Protein AF-0000000087188481 (afdb_homodimer)

Structure (mmCIF, N/CA/C/O backbone):
data_AF-0000000087188481-model_v1
#
loop_
_entity.id
_entity.type
_entity.pdbx_description
1 polymer 'Uncharacterized protein'
#
loop_
_atom_site.group_PDB
_atom_site.id
_atom_site.type_symbol
_atom_site.label_atom_id
_atom_site.label_alt_id
_atom_site.label_comp_id
_atom_site.label_asym_id
_atom_site.label_entity_id
_atom_site.label_seq_id
_atom_site.pdbx_PDB_ins_code
_atom_site.Cartn_x
_atom_site.Cartn_y
_atom_site.Cartn_z
_atom_site.occupancy
_atom_site.B_iso_or_equiv
_atom_site.auth_seq_id
_atom_site.auth_comp_id
_atom_site.auth_asym_id
_atom_site.auth_atom_id
_atom_site.pdbx_PDB_model_num
ATOM 1 N N . MET A 1 1 ? -15.18 6.27 20.812 1 25.41 1 MET A N 1
ATOM 2 C CA . MET A 1 1 ? -15.234 5.945 19.391 1 25.41 1 MET A CA 1
ATOM 3 C C . MET A 1 1 ? -14.344 6.887 18.594 1 25.41 1 MET A C 1
ATOM 5 O O . MET A 1 1 ? -14.617 8.086 18.516 1 25.41 1 MET A O 1
ATOM 9 N N . GLU A 1 2 ? -12.992 6.867 18.75 1 30.86 2 GLU A N 1
ATOM 10 C CA . GLU A 1 2 ? -12.039 7.812 18.188 1 30.86 2 GLU A CA 1
ATOM 11 C C . GLU A 1 2 ? -12.336 8.086 16.703 1 30.86 2 GLU A C 1
ATOM 13 O O . GLU A 1 2 ? -12.711 7.172 15.969 1 30.86 2 GLU A O 1
ATOM 18 N N . ASP A 1 3 ? -12.875 9.242 16.438 1 32.56 3 ASP A N 1
ATOM 19 C CA . ASP A 1 3 ? -13.438 9.789 15.211 1 32.56 3 ASP A CA 1
ATOM 20 C C . ASP A 1 3 ? -12.484 9.586 14.031 1 32.56 3 ASP A C 1
ATOM 22 O O . ASP A 1 3 ? -11.484 10.305 13.906 1 32.56 3 ASP A O 1
ATOM 26 N N . ARG A 1 4 ? -12.133 8.352 13.703 1 41.56 4 ARG A N 1
ATOM 27 C CA . ARG A 1 4 ? -11.398 7.953 12.508 1 41.56 4 ARG A CA 1
ATOM 28 C C . ARG A 1 4 ? -12.031 8.539 11.25 1 41.56 4 ARG A C 1
ATOM 30 O O . ARG A 1 4 ? -12.859 7.895 10.602 1 41.56 4 ARG A O 1
ATOM 37 N N . GLN A 1 5 ? -12.18 9.883 11.266 1 41.38 5 GLN A N 1
ATOM 38 C CA . GLN A 1 5 ? -12.859 10.445 10.109 1 41.38 5 GLN A CA 1
ATOM 39 C C . GLN A 1 5 ? -12.031 10.266 8.844 1 41.38 5 GLN A C 1
ATOM 41 O O . GLN A 1 5 ? -10.875 10.688 8.781 1 41.38 5 GLN A O 1
ATOM 46 N N . PRO A 1 6 ? -12.43 9.453 7.941 1 44.69 6 PRO A N 1
ATOM 47 C CA . PRO A 1 6 ? -11.711 9.219 6.688 1 44.69 6 PRO A CA 1
ATOM 48 C C . PRO A 1 6 ? -11.547 10.484 5.852 1 44.69 6 PRO A C 1
ATOM 50 O O . PRO A 1 6 ? -12.336 11.422 5.984 1 44.69 6 PRO A O 1
ATOM 53 N N . VAL A 1 7 ? -10.422 10.922 5.406 1 48.16 7 VAL A N 1
ATOM 54 C CA . VAL A 1 7 ? -10.242 11.953 4.387 1 48.16 7 VAL A CA 1
ATOM 55 C C . VAL A 1 7 ? -10.883 11.5 3.078 1 48.16 7 VAL A C 1
ATOM 57 O O . VAL A 1 7 ? -10.82 10.32 2.719 1 48.16 7 VAL A O 1
ATOM 60 N N . THR A 1 8 ? -11.852 12.164 2.564 1 53.34 8 THR A N 1
ATOM 61 C CA . THR A 1 8 ? -12.703 11.93 1.401 1 53.34 8 THR A CA 1
ATOM 62 C C . THR A 1 8 ? -11.867 11.914 0.12 1 53.34 8 THR A C 1
ATOM 64 O O . THR A 1 8 ? -11.227 12.914 -0.217 1 53.34 8 THR A O 1
ATOM 67 N N . GLY A 1 9 ? -11.117 10.945 -0.185 1 63.09 9 GLY A N 1
ATOM 68 C CA . GLY A 1 9 ? -10.57 10.539 -1.469 1 63.09 9 GLY A CA 1
ATOM 69 C C . GLY A 1 9 ? -10.906 9.102 -1.83 1 63.09 9 GLY A C 1
ATOM 70 O O . GLY A 1 9 ? -11.703 8.453 -1.151 1 63.09 9 GLY A O 1
ATOM 71 N N . PRO A 1 10 ? -10.531 8.82 -3.035 1 77.44 10 PRO A N 1
ATOM 72 C CA . PRO A 1 10 ? -10.859 7.449 -3.451 1 77.44 10 PRO A CA 1
ATOM 73 C C . PRO A 1 10 ? -10.391 6.402 -2.445 1 77.44 10 PRO A C 1
ATOM 75 O O . PRO A 1 10 ? -10.844 5.258 -2.482 1 77.44 10 PRO A O 1
ATOM 78 N N . PHE A 1 11 ? -9.461 6.91 -1.543 1 88.81 11 PHE A N 1
ATOM 79 C CA . PHE A 1 11 ? -8.969 5.992 -0.523 1 88.81 11 PHE A CA 1
ATOM 80 C C . PHE A 1 11 ? -9.156 6.578 0.871 1 88.81 11 PHE A C 1
ATOM 82 O O . PHE A 1 11 ? -8.898 7.762 1.091 1 88.81 11 PHE A O 1
ATOM 89 N N . ARG A 1 12 ? -9.523 5.742 1.688 1 86.62 12 ARG A N 1
ATOM 90 C CA . ARG A 1 12 ? -9.609 6.152 3.086 1 86.62 12 ARG A CA 1
ATOM 91 C C . ARG A 1 12 ? -8.234 6.145 3.74 1 86.62 12 ARG A C 1
ATOM 93 O O . ARG A 1 12 ? -7.461 5.199 3.566 1 86.62 12 ARG A O 1
ATOM 100 N N . ILE A 1 13 ? -7.93 7.312 4.422 1 88.06 13 ILE A N 1
ATOM 101 C CA . ILE A 1 13 ? -6.703 7.441 5.199 1 88.06 13 ILE A CA 1
ATOM 102 C C . ILE A 1 13 ? -7.043 7.723 6.66 1 88.06 13 ILE A C 1
ATOM 104 O O . ILE A 1 13 ? -7.883 8.578 6.953 1 88.06 13 ILE A O 1
ATOM 108 N N . TYR A 1 14 ? -6.457 6.945 7.543 1 85.06 14 TYR A N 1
ATOM 109 C CA . TYR A 1 14 ? -6.625 7.211 8.969 1 85.06 14 TYR A CA 1
ATOM 110 C C . TYR A 1 14 ? -5.293 7.57 9.617 1 85.06 14 TYR A C 1
ATOM 112 O O . TYR A 1 14 ? -4.25 7.035 9.234 1 85.06 14 TYR A O 1
ATOM 120 N N . VAL A 1 15 ? -5.395 8.477 10.492 1 86.25 15 VAL A N 1
ATOM 121 C CA . VAL A 1 15 ? -4.211 8.852 11.258 1 86.25 15 VAL A CA 1
ATOM 122 C C . VAL A 1 15 ? -4.48 8.664 12.75 1 86.25 15 VAL A C 1
ATOM 124 O O . VAL A 1 15 ? -5.484 9.148 13.273 1 86.25 15 VAL A O 1
ATOM 127 N N . GLN A 1 16 ? -3.674 7.898 13.391 1 85.19 16 GLN A N 1
ATOM 128 C CA . GLN A 1 16 ? -3.822 7.688 14.828 1 85.19 16 GLN A CA 1
ATOM 129 C C . GLN A 1 16 ? -2.512 7.949 15.562 1 85.19 16 GLN A C 1
ATOM 131 O O . GLN A 1 16 ? -1.431 7.785 14.992 1 85.19 16 GLN A O 1
ATOM 136 N N . PRO A 1 17 ? -2.652 8.352 16.906 1 83.69 17 PRO A N 1
ATOM 137 C CA . PRO A 1 17 ? -1.436 8.547 17.703 1 83.69 17 PRO A CA 1
ATOM 138 C C . PRO A 1 17 ? -0.727 7.234 18.031 1 83.69 17 PRO A C 1
ATOM 140 O O . PRO A 1 17 ? -1.376 6.191 18.156 1 83.69 17 PRO A O 1
ATOM 143 N N . SER A 1 18 ? 0.565 7.387 18.078 1 84.5 18 SER A N 1
ATOM 144 C CA . SER A 1 18 ? 1.43 6.297 18.516 1 84.5 18 SER A CA 1
ATOM 145 C C . SER A 1 18 ? 2.537 6.812 19.438 1 84.5 18 SER A C 1
ATOM 147 O O . SER A 1 18 ? 2.807 8.016 19.484 1 84.5 18 SER A O 1
ATOM 149 N N . PRO A 1 19 ? 3.113 6.016 20.344 1 79.56 19 PRO A N 1
ATOM 150 C CA . PRO A 1 19 ? 4.133 6.465 21.297 1 79.56 19 PRO A CA 1
ATOM 151 C C . PRO A 1 19 ? 5.25 7.266 20.625 1 79.56 19 PRO A C 1
ATOM 153 O O . PRO A 1 19 ? 5.746 8.234 21.203 1 79.56 19 PRO A O 1
ATOM 156 N N . GLY A 1 20 ? 5.555 7.02 19.375 1 78.19 20 GLY A N 1
ATOM 157 C CA . GLY A 1 20 ? 6.668 7.688 18.719 1 78.19 20 GLY A CA 1
ATOM 158 C C . GLY A 1 20 ? 6.223 8.711 17.688 1 78.19 20 GLY A C 1
ATOM 159 O O . GLY A 1 20 ? 7.059 9.328 17.016 1 78.19 20 GLY A O 1
ATOM 160 N N . GLY A 1 21 ? 4.875 8.938 17.688 1 86.62 21 GLY A N 1
ATOM 161 C CA . GLY A 1 21 ? 4.348 9.859 16.688 1 86.62 21 GLY A CA 1
ATOM 162 C C . GLY A 1 21 ? 2.936 9.516 16.266 1 86.62 21 GLY A C 1
ATOM 163 O O . GLY A 1 21 ? 2 9.586 17.062 1 86.62 21 GLY A O 1
ATOM 164 N N . VAL A 1 22 ? 2.934 9.242 15.016 1 87.38 22 VAL A N 1
ATOM 165 C CA . VAL A 1 22 ? 1.615 8.875 14.508 1 87.38 22 VAL A CA 1
ATOM 166 C C . VAL A 1 22 ? 1.735 7.668 13.586 1 87.38 22 VAL A C 1
ATOM 168 O O . VAL A 1 22 ? 2.84 7.285 13.195 1 87.38 22 VAL A O 1
ATOM 171 N N . GLU A 1 23 ? 0.639 7.035 13.367 1 89.69 23 GLU A N 1
ATOM 172 C CA . GLU A 1 23 ? 0.469 5.996 12.352 1 89.69 23 GLU A CA 1
ATOM 173 C C . GLU A 1 23 ? -0.515 6.43 11.273 1 89.69 23 GLU A C 1
ATOM 175 O O . GLU A 1 23 ? -1.637 6.84 11.578 1 89.69 23 GLU A O 1
ATOM 180 N N . ILE A 1 24 ? 0.001 6.48 10.039 1 90.88 24 ILE A N 1
ATOM 181 C CA . ILE A 1 24 ? -0.869 6.727 8.898 1 90.88 24 ILE A CA 1
ATOM 182 C C . ILE A 1 24 ? -1.337 5.398 8.305 1 90.88 24 ILE A C 1
ATOM 184 O O . ILE A 1 24 ? -0.529 4.621 7.789 1 90.88 24 ILE A O 1
ATOM 188 N N . ASP A 1 25 ? -2.639 5.16 8.398 1 91.62 25 ASP A N 1
ATOM 189 C CA . ASP A 1 25 ? -3.252 3.926 7.914 1 91.62 25 ASP A CA 1
ATOM 190 C C . ASP A 1 25 ? -3.734 4.074 6.473 1 91.62 25 ASP A C 1
ATOM 192 O O . ASP A 1 25 ? -4.695 4.801 6.207 1 91.62 25 ASP A O 1
ATOM 196 N N . VAL A 1 26 ? -2.99 3.383 5.555 1 94.81 26 VAL A N 1
ATOM 197 C CA . VAL A 1 26 ? -3.371 3.402 4.148 1 94.81 26 VAL A CA 1
ATOM 198 C C . VAL A 1 26 ? -3.832 2.012 3.717 1 94.81 26 VAL A C 1
ATOM 200 O O . VAL A 1 26 ? -3.623 1.607 2.57 1 94.81 26 VAL A O 1
ATOM 203 N N . SER A 1 27 ? -4.375 1.257 4.629 1 95.56 27 SER A N 1
ATOM 204 C CA . SER A 1 27 ? -4.816 -0.112 4.383 1 95.56 27 SER A CA 1
ATOM 205 C C . SER A 1 27 ? -5.836 -0.169 3.25 1 95.56 27 SER A C 1
ATOM 207 O O . SER A 1 27 ? -5.883 -1.145 2.496 1 95.56 27 SER A O 1
ATOM 209 N N . HIS A 1 28 ? -6.613 0.867 3.117 1 95.44 28 HIS A N 1
ATOM 210 C CA . HIS A 1 28 ? -7.613 0.849 2.055 1 95.44 28 HIS A CA 1
ATOM 211 C C . HIS A 1 28 ? -6.957 0.806 0.681 1 95.44 28 HIS A C 1
ATOM 213 O O . HIS A 1 28 ? -7.371 0.036 -0.188 1 95.44 28 HIS A O 1
ATOM 219 N N . LEU A 1 29 ? -5.941 1.66 0.492 1 96 29 LEU A N 1
ATOM 220 C CA . LEU A 1 29 ? -5.195 1.604 -0.76 1 96 29 LEU A CA 1
ATOM 221 C C . LEU A 1 29 ? -4.613 0.211 -0.984 1 96 29 LEU A C 1
ATOM 223 O O . LEU A 1 29 ? -4.77 -0.365 -2.062 1 96 29 LEU A O 1
ATOM 227 N N . VAL A 1 30 ? -3.969 -0.346 -0.005 1 97.88 30 VAL A N 1
ATOM 228 C CA . VAL A 1 30 ? -3.309 -1.641 -0.134 1 97.88 30 VAL A CA 1
ATOM 229 C C . VAL A 1 30 ? -4.34 -2.717 -0.465 1 97.88 30 VAL A C 1
ATOM 231 O O . VAL A 1 30 ? -4.086 -3.59 -1.3 1 97.88 30 VAL A O 1
ATOM 234 N N . ALA A 1 31 ? -5.449 -2.629 0.165 1 97.62 31 ALA A N 1
ATOM 235 C CA . ALA A 1 31 ? -6.523 -3.58 -0.102 1 97.62 31 ALA A CA 1
ATOM 236 C C . ALA A 1 31 ? -6.965 -3.514 -1.562 1 97.62 31 ALA A C 1
ATOM 238 O O . ALA A 1 31 ? -7.133 -4.547 -2.213 1 97.62 31 ALA A O 1
ATOM 239 N N . VAL A 1 32 ? -7.121 -2.357 -2.061 1 97.06 32 VAL A N 1
ATOM 240 C CA . VAL A 1 32 ? -7.547 -2.162 -3.443 1 97.06 32 VAL A CA 1
ATOM 241 C C . VAL A 1 32 ? -6.496 -2.74 -4.391 1 97.06 32 VAL A C 1
ATOM 243 O O . VAL A 1 32 ? -6.836 -3.402 -5.375 1 97.06 32 VAL A O 1
ATOM 246 N N . LEU A 1 33 ? -5.266 -2.506 -4.07 1 98.25 33 LEU A N 1
ATOM 247 C CA . LEU A 1 33 ? -4.176 -3.02 -4.895 1 98.25 33 LEU A CA 1
ATOM 248 C C . LEU A 1 33 ? -4.145 -4.543 -4.863 1 98.25 33 LEU A C 1
ATOM 250 O O . LEU A 1 33 ? -3.902 -5.184 -5.887 1 98.25 33 LEU A O 1
ATOM 254 N N . LEU A 1 34 ? -4.387 -5.125 -3.732 1 98.75 34 LEU A N 1
ATOM 255 C CA . LEU A 1 34 ? -4.367 -6.578 -3.604 1 98.75 34 LEU A CA 1
ATOM 256 C C . LEU A 1 34 ? -5.523 -7.207 -4.375 1 98.75 34 LEU A C 1
ATOM 258 O O . LEU A 1 34 ? -5.371 -8.281 -4.965 1 98.75 34 LEU A O 1
ATOM 262 N N . VAL A 1 35 ? -6.672 -6.57 -4.359 1 98.44 35 VAL A N 1
ATOM 263 C CA . VAL A 1 35 ? -7.805 -7.055 -5.141 1 98.44 35 VAL A CA 1
ATOM 264 C C . VAL A 1 35 ? -7.461 -7.008 -6.629 1 98.44 35 VAL A C 1
ATOM 266 O O . VAL A 1 35 ? -7.742 -7.953 -7.367 1 98.44 35 VAL A O 1
ATOM 269 N N . GLN A 1 36 ? -6.828 -5.918 -7.031 1 98.75 36 GLN A N 1
ATOM 270 C CA . GLN A 1 36 ? -6.422 -5.824 -8.43 1 98.75 36 GLN A CA 1
ATOM 271 C C . GLN A 1 36 ? -5.402 -6.902 -8.789 1 98.75 36 GLN A C 1
ATOM 273 O O . GLN A 1 36 ? -5.488 -7.52 -9.852 1 98.75 36 GLN A O 1
ATOM 278 N N . LEU A 1 37 ? -4.488 -7.145 -7.922 1 98.88 37 LEU A N 1
ATOM 279 C CA . LEU A 1 37 ? -3.498 -8.195 -8.141 1 98.88 37 LEU A CA 1
ATOM 280 C C . LEU A 1 37 ? -4.172 -9.562 -8.258 1 98.88 37 LEU A C 1
ATOM 282 O O . LEU A 1 37 ? -3.797 -10.367 -9.117 1 98.88 37 LEU A O 1
ATOM 286 N N . ALA A 1 38 ? -5.113 -9.789 -7.418 1 98.88 38 ALA A N 1
ATOM 287 C CA . ALA A 1 38 ? -5.859 -11.039 -7.445 1 98.88 38 ALA A CA 1
ATOM 288 C C . ALA A 1 38 ? -6.59 -11.219 -8.773 1 98.88 38 ALA A C 1
ATOM 290 O O . ALA A 1 38 ? -6.59 -12.305 -9.352 1 98.88 38 ALA A O 1
ATOM 291 N N . ARG A 1 39 ? -7.219 -10.156 -9.258 1 98.69 39 ARG A N 1
ATOM 292 C CA . ARG A 1 39 ? -7.879 -10.188 -10.555 1 98.69 39 ARG A CA 1
ATOM 293 C C . ARG A 1 39 ? -6.891 -10.531 -11.664 1 98.69 39 ARG A C 1
ATOM 295 O O . ARG A 1 39 ? -7.168 -11.383 -12.516 1 98.69 39 ARG A O 1
ATOM 302 N N . ASP A 1 40 ? -5.773 -9.828 -11.641 1 98.75 40 ASP A N 1
ATOM 303 C CA . ASP A 1 40 ? -4.754 -10.055 -12.656 1 98.75 40 ASP A CA 1
ATOM 304 C C . ASP A 1 40 ? -4.238 -11.484 -12.617 1 98.75 40 ASP A C 1
ATOM 306 O O . ASP A 1 40 ? -3.99 -12.094 -13.656 1 98.75 40 ASP A O 1
ATOM 310 N N . PHE A 1 41 ? -4.02 -12.016 -11.422 1 98.81 41 PHE A N 1
ATOM 311 C CA . PHE A 1 41 ? -3.545 -13.383 -11.25 1 98.81 41 PHE A CA 1
ATOM 312 C C . PHE A 1 41 ? -4.562 -14.375 -11.789 1 98.81 41 PHE A C 1
ATOM 314 O O . PHE A 1 41 ? -4.195 -15.359 -12.438 1 98.81 41 PHE A O 1
ATOM 321 N N . GLU A 1 42 ? -5.781 -14.133 -11.445 1 98.56 42 GLU A N 1
ATOM 322 C CA . GLU A 1 42 ? -6.82 -15.008 -11.977 1 98.56 42 GLU A CA 1
ATOM 323 C C . GLU A 1 42 ? -6.816 -15.008 -13.508 1 98.56 42 GLU A C 1
ATOM 325 O O . GLU A 1 42 ? -6.957 -16.062 -14.133 1 98.56 42 GLU A O 1
ATOM 330 N N . ASP A 1 43 ? -6.688 -13.875 -14.094 1 98.5 43 ASP A N 1
ATOM 331 C CA . ASP A 1 43 ? -6.707 -13.727 -15.547 1 98.5 43 ASP A CA 1
ATOM 332 C C . ASP A 1 43 ? -5.465 -14.352 -16.172 1 98.5 43 ASP A C 1
ATOM 334 O O . ASP A 1 43 ? -5.52 -14.836 -17.312 1 98.5 43 ASP A O 1
ATOM 338 N N . ASP A 1 44 ? -4.324 -14.234 -15.453 1 98.62 44 ASP A N 1
ATOM 339 C CA . ASP A 1 44 ? -3.049 -14.727 -15.961 1 98.62 44 ASP A CA 1
ATOM 340 C C . ASP A 1 44 ? -2.158 -15.219 -14.82 1 98.62 44 ASP A C 1
ATOM 342 O O . ASP A 1 44 ? -1.153 -14.586 -14.492 1 98.62 44 ASP A O 1
ATOM 346 N N . GLN A 1 45 ? -2.416 -16.469 -14.367 1 98.25 45 GLN A N 1
ATOM 347 C CA . GLN A 1 45 ? -1.723 -17.031 -13.219 1 98.25 45 GLN A CA 1
ATOM 348 C C . GLN A 1 45 ? -0.233 -17.203 -13.5 1 98.25 45 GLN A C 1
ATOM 350 O O . GLN A 1 45 ? 0.606 -16.875 -12.664 1 98.25 45 GLN A O 1
ATOM 355 N N . SER A 1 46 ? 0.019 -17.688 -14.727 1 98.31 46 SER A N 1
ATOM 356 C CA . SER A 1 46 ? 1.408 -17.969 -15.078 1 98.31 46 SER A CA 1
ATOM 357 C C . SER A 1 46 ? 2.221 -16.672 -15.148 1 98.31 46 SER A C 1
ATOM 359 O O . SER A 1 46 ? 3.338 -16.609 -14.633 1 98.31 46 SER A O 1
ATOM 361 N N . GLY A 1 47 ? 1.683 -15.641 -15.805 1 98.44 47 GLY A N 1
ATOM 362 C CA . GLY A 1 47 ? 2.381 -14.375 -15.961 1 98.44 47 GLY A CA 1
ATOM 363 C C . GLY A 1 47 ? 2.617 -13.656 -14.648 1 98.44 47 GLY A C 1
ATOM 364 O O . GLY A 1 47 ? 3.748 -13.281 -14.336 1 98.44 47 GLY A O 1
ATOM 365 N N . VAL A 1 48 ? 1.595 -13.539 -13.844 1 98.69 48 VAL A N 1
ATOM 366 C CA . VAL A 1 48 ? 1.71 -12.844 -12.57 1 98.69 48 VAL A CA 1
ATOM 367 C C . VAL A 1 48 ? 2.578 -13.656 -11.609 1 98.69 48 VAL A C 1
ATOM 369 O O . VAL A 1 48 ? 3.387 -13.094 -10.867 1 98.69 48 VAL A O 1
ATOM 372 N N . GLY A 1 49 ? 2.346 -14.992 -11.641 1 98.75 49 GLY A N 1
ATOM 373 C CA . GLY A 1 49 ? 3.203 -15.852 -10.844 1 98.75 49 GLY A CA 1
ATOM 374 C C . GLY A 1 49 ? 4.676 -15.703 -11.18 1 98.75 49 GLY A C 1
ATOM 375 O O . GLY A 1 49 ? 5.52 -15.641 -10.289 1 98.75 49 GLY A O 1
ATOM 376 N N . GLN A 1 50 ? 4.98 -15.641 -12.422 1 98.69 50 GLN A N 1
ATOM 377 C CA . GLN A 1 50 ? 6.363 -15.477 -12.852 1 98.69 50 GLN A CA 1
ATOM 378 C C . G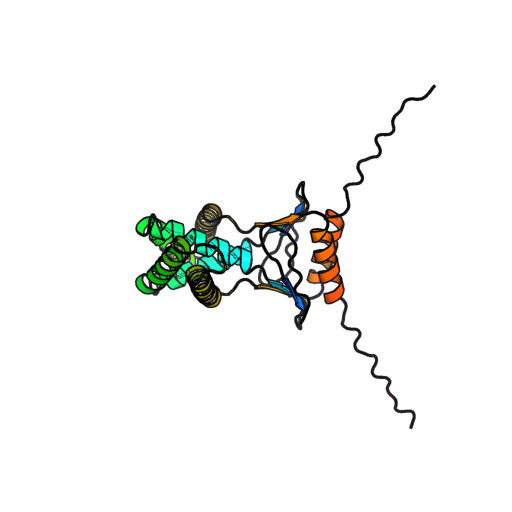LN A 1 50 ? 6.922 -14.125 -12.414 1 98.69 50 GLN A C 1
ATOM 380 O O . GLN A 1 50 ? 8.086 -14.023 -12.031 1 98.69 50 GLN A O 1
ATOM 385 N N . ASP A 1 51 ? 6.086 -13.055 -12.531 1 98.69 51 ASP A N 1
ATOM 386 C CA . ASP A 1 51 ? 6.512 -11.75 -12.047 1 98.69 51 ASP A CA 1
ATOM 387 C C . ASP A 1 51 ? 6.922 -11.805 -10.578 1 98.69 51 ASP A C 1
ATOM 389 O O . ASP A 1 51 ? 7.961 -11.266 -10.195 1 98.69 51 ASP A O 1
ATOM 393 N N . LEU A 1 52 ? 6.125 -12.523 -9.789 1 98.88 52 LEU A N 1
ATOM 394 C CA . LEU A 1 52 ? 6.41 -12.633 -8.359 1 98.88 52 LEU A CA 1
ATOM 395 C C . LEU A 1 52 ? 7.684 -13.438 -8.125 1 98.88 52 LEU A C 1
ATOM 397 O O . LEU A 1 52 ? 8.516 -13.055 -7.289 1 98.88 52 LEU A O 1
ATOM 401 N N . LEU A 1 53 ? 7.859 -14.445 -8.883 1 98.81 53 LEU A N 1
ATOM 402 C CA . LEU A 1 53 ? 9.055 -15.273 -8.734 1 98.81 53 LEU A CA 1
ATOM 403 C C . LEU A 1 53 ? 10.305 -14.5 -9.148 1 98.81 53 LEU A C 1
ATOM 405 O O . LEU A 1 53 ? 11.359 -14.648 -8.531 1 98.81 53 LEU A O 1
ATOM 409 N N . ASP A 1 54 ? 10.195 -13.695 -10.211 1 98.62 54 ASP A N 1
ATOM 410 C CA . ASP A 1 54 ? 11.312 -12.875 -10.656 1 98.62 54 ASP A CA 1
ATOM 411 C C . ASP A 1 54 ? 11.695 -11.852 -9.586 1 98.62 54 ASP A C 1
ATOM 413 O O . ASP A 1 54 ? 12.883 -11.602 -9.359 1 98.62 54 ASP A O 1
ATOM 417 N N . ILE A 1 55 ? 10.75 -11.25 -8.977 1 98.62 55 ILE A N 1
ATOM 418 C CA . ILE A 1 55 ? 11.008 -10.297 -7.898 1 98.62 55 ILE A CA 1
ATOM 419 C C . ILE A 1 55 ? 11.727 -11 -6.75 1 98.62 55 ILE A C 1
ATOM 421 O O . ILE A 1 55 ? 12.719 -10.492 -6.23 1 98.62 55 ILE A O 1
ATOM 425 N N . ALA A 1 56 ? 11.242 -12.172 -6.363 1 98.31 56 ALA A N 1
ATOM 426 C CA . ALA A 1 56 ? 11.828 -12.914 -5.254 1 98.31 56 ALA A CA 1
ATOM 427 C C . ALA A 1 56 ? 13.281 -13.289 -5.551 1 98.31 56 ALA A C 1
ATOM 429 O O . ALA A 1 56 ? 14.148 -13.172 -4.68 1 98.31 56 ALA A O 1
ATOM 430 N N . GLU A 1 57 ? 13.484 -13.703 -6.715 1 97.75 57 GLU A N 1
ATOM 431 C CA . GLU A 1 57 ? 14.836 -14.078 -7.121 1 97.75 57 GLU A CA 1
ATOM 432 C C . GLU A 1 57 ? 15.773 -12.875 -7.078 1 97.75 57 GLU A C 1
ATOM 434 O O . GLU A 1 57 ? 16.875 -12.969 -6.527 1 97.75 57 GLU A O 1
ATOM 439 N N . ALA A 1 58 ? 15.32 -11.781 -7.711 1 97.25 58 ALA A N 1
ATOM 440 C CA . ALA A 1 58 ? 16.141 -10.57 -7.691 1 97.25 58 ALA A CA 1
ATOM 441 C C . ALA A 1 58 ? 16.406 -10.109 -6.262 1 97.25 58 ALA A C 1
ATOM 443 O O . ALA A 1 58 ? 17.5 -9.641 -5.953 1 97.25 58 ALA A O 1
ATOM 444 N N . ASP A 1 59 ? 15.422 -10.242 -5.43 1 96.69 59 ASP A N 1
ATOM 445 C CA . ASP A 1 59 ? 15.555 -9.844 -4.031 1 96.69 59 ASP A CA 1
ATOM 446 C C . ASP A 1 59 ? 16.594 -10.711 -3.311 1 96.69 59 ASP A C 1
ATOM 448 O O . ASP A 1 59 ? 17.406 -10.195 -2.549 1 96.69 59 ASP A O 1
ATOM 452 N N . ARG A 1 60 ? 16.5 -11.992 -3.523 1 95.06 60 ARG A N 1
ATOM 453 C CA . ARG A 1 60 ? 17.422 -12.922 -2.891 1 95.06 60 ARG A CA 1
ATOM 454 C C . ARG A 1 60 ? 18.859 -12.617 -3.287 1 95.06 60 ARG A C 1
ATOM 456 O O . ARG A 1 60 ? 19.781 -12.82 -2.498 1 95.06 60 ARG A O 1
ATOM 463 N N . ASN A 1 61 ? 19.047 -12.086 -4.449 1 94.25 61 ASN A N 1
ATOM 464 C CA . ASN A 1 61 ? 20.375 -11.852 -4.988 1 94.25 61 ASN A CA 1
ATOM 465 C C . ASN A 1 61 ? 20.859 -10.43 -4.68 1 94.25 61 ASN A C 1
ATOM 467 O O . ASN A 1 61 ? 22.016 -10.094 -4.938 1 94.25 61 ASN A O 1
ATOM 471 N N . ALA A 1 62 ? 19.953 -9.625 -4.238 1 91.06 62 ALA A N 1
ATOM 472 C CA . ALA A 1 62 ? 20.297 -8.234 -3.979 1 91.06 62 ALA A CA 1
ATOM 473 C C . ALA A 1 62 ? 21.219 -8.109 -2.766 1 91.06 62 ALA A C 1
ATOM 475 O O . ALA A 1 62 ? 20.859 -8.547 -1.666 1 91.06 62 ALA A O 1
ATOM 476 N N . VAL A 1 63 ? 22.438 -7.809 -3.076 1 82 63 VAL A N 1
ATOM 477 C CA . VAL A 1 63 ? 23.438 -7.512 -2.049 1 82 63 VAL A CA 1
ATOM 478 C C . VAL A 1 63 ? 23.422 -6.016 -1.735 1 82 63 VAL A C 1
ATOM 480 O O . VAL A 1 63 ? 24.234 -5.258 -2.27 1 82 63 VAL A O 1
ATOM 483 N N . GLY A 1 64 ? 22.375 -5.512 -1.306 1 75.56 64 GLY A N 1
ATOM 484 C CA . GLY A 1 64 ? 22.188 -4.09 -1.06 1 75.56 64 GLY A CA 1
ATOM 485 C C . GLY A 1 64 ? 21.391 -3.389 -2.143 1 75.56 64 GLY A C 1
ATOM 486 O O . GLY A 1 64 ? 21.172 -3.953 -3.215 1 75.56 64 GLY A O 1
ATOM 487 N N . ALA A 1 65 ? 20.906 -2.23 -1.896 1 68.38 65 ALA A N 1
ATOM 488 C CA . ALA A 1 65 ? 20.031 -1.482 -2.795 1 68.38 65 ALA A CA 1
ATOM 489 C C . ALA A 1 65 ? 20.781 -1.009 -4.031 1 68.38 65 ALA A C 1
ATOM 491 O O . ALA A 1 65 ? 20.188 -0.833 -5.098 1 68.38 65 ALA A O 1
ATOM 492 N N . ASP A 1 66 ? 22.062 -1.01 -3.936 1 78.81 66 ASP A N 1
ATOM 493 C CA . ASP A 1 66 ? 22.828 -0.417 -5.023 1 78.81 66 ASP A CA 1
ATOM 494 C C . ASP A 1 66 ? 23.469 -1.496 -5.891 1 78.81 66 ASP A C 1
ATOM 496 O O . ASP A 1 66 ? 24.188 -1.188 -6.852 1 78.81 66 ASP A O 1
ATOM 500 N N . SER A 1 67 ? 23.109 -2.645 -5.672 1 86.31 67 SER A N 1
ATOM 501 C CA . SER A 1 67 ? 23.609 -3.736 -6.504 1 86.31 67 SER A CA 1
ATOM 502 C C . SER A 1 67 ? 22.766 -3.885 -7.77 1 86.31 67 SER A C 1
ATOM 504 O O . SER A 1 67 ? 21.672 -3.336 -7.859 1 86.31 67 SER A O 1
ATOM 506 N N . ALA A 1 68 ? 23.391 -4.465 -8.789 1 90 68 ALA A N 1
ATOM 507 C CA . ALA A 1 68 ? 22.656 -4.742 -10.023 1 90 68 ALA A CA 1
ATOM 508 C C . ALA A 1 68 ? 21.375 -5.496 -9.734 1 90 68 ALA A C 1
ATOM 510 O O . ALA A 1 68 ? 20.312 -5.176 -10.289 1 90 68 ALA A O 1
ATOM 511 N N . ALA A 1 69 ? 21.438 -6.484 -8.836 1 90.12 69 ALA A N 1
ATOM 512 C CA . ALA A 1 69 ? 20.266 -7.27 -8.445 1 90.12 69 ALA A CA 1
ATOM 513 C C . ALA A 1 69 ? 19.25 -6.414 -7.688 1 90.12 69 ALA A C 1
ATOM 515 O O . ALA A 1 69 ? 18.047 -6.602 -7.828 1 90.12 69 ALA A O 1
ATOM 516 N N . GLY A 1 70 ? 19.766 -5.492 -6.938 1 93.62 70 GLY A N 1
ATOM 517 C CA . GLY A 1 70 ? 18.891 -4.559 -6.25 1 93.62 70 GLY A CA 1
ATOM 518 C C . GLY A 1 70 ? 18.125 -3.656 -7.195 1 93.62 70 GLY A C 1
ATOM 519 O O . GLY A 1 70 ? 16.922 -3.436 -7.008 1 93.62 70 GLY A O 1
ATOM 520 N N . HIS A 1 71 ? 18.75 -3.225 -8.188 1 94.12 71 HIS A N 1
ATOM 521 C CA . HIS A 1 71 ? 18.109 -2.396 -9.195 1 94.12 71 HIS A CA 1
ATOM 522 C C . HIS A 1 71 ? 17.078 -3.195 -9.984 1 94.12 71 HIS A C 1
ATOM 524 O O . HIS A 1 71 ? 15.984 -2.697 -10.273 1 94.12 71 HIS A O 1
ATOM 530 N N . GLU A 1 72 ? 17.516 -4.348 -10.312 1 96.12 72 GLU A N 1
ATOM 531 C CA . GLU A 1 72 ? 16.594 -5.223 -11.031 1 96.12 72 GLU A CA 1
ATOM 532 C C . GLU A 1 72 ? 15.32 -5.469 -10.219 1 96.12 72 GLU A C 1
ATOM 534 O O . GLU A 1 72 ? 14.211 -5.363 -10.742 1 96.12 72 GLU A O 1
ATOM 539 N N . ARG A 1 73 ? 15.469 -5.762 -8.961 1 97 73 ARG A N 1
ATOM 540 C CA . ARG A 1 73 ? 14.328 -5.949 -8.07 1 97 73 ARG A CA 1
ATOM 541 C C . ARG A 1 73 ? 13.422 -4.723 -8.07 1 97 73 ARG A C 1
ATOM 543 O O . ARG A 1 73 ? 12.203 -4.84 -8.234 1 97 73 ARG A O 1
ATOM 550 N N . ASP A 1 74 ? 14.055 -3.596 -7.949 1 96.06 74 ASP A N 1
ATOM 551 C CA . ASP A 1 74 ? 13.289 -2.355 -7.859 1 96.06 74 ASP A CA 1
ATOM 552 C C . ASP A 1 74 ? 12.508 -2.098 -9.141 1 96.06 74 ASP A C 1
ATOM 554 O O . ASP A 1 74 ? 11.367 -1.626 -9.094 1 96.06 74 ASP A O 1
ATOM 558 N N . GLU A 1 75 ? 13.078 -2.451 -10.234 1 97.19 75 GLU A N 1
ATOM 559 C CA . GLU A 1 75 ? 12.406 -2.273 -11.516 1 97.19 75 GLU A CA 1
ATOM 560 C C . GLU A 1 75 ? 11.219 -3.213 -11.656 1 97.19 75 GLU A C 1
ATOM 562 O O . GLU A 1 75 ? 10.141 -2.801 -12.109 1 97.19 75 GLU A O 1
ATOM 567 N N . LEU A 1 76 ? 11.383 -4.453 -11.289 1 98.38 76 LEU A N 1
ATOM 568 C CA . LEU A 1 76 ? 10.312 -5.441 -11.344 1 98.38 76 LEU A CA 1
ATOM 569 C C . LEU A 1 76 ? 9.164 -5.055 -10.422 1 98.38 76 LEU A C 1
ATOM 571 O O . LEU A 1 76 ? 7.992 -5.156 -10.805 1 98.38 76 LEU A O 1
ATOM 575 N N . VAL A 1 77 ? 9.531 -4.613 -9.289 1 98.44 77 VAL A N 1
ATOM 576 C CA . VAL A 1 77 ? 8.539 -4.211 -8.305 1 98.44 77 VAL A CA 1
ATOM 577 C C . VAL A 1 77 ? 7.758 -3 -8.82 1 98.44 77 VAL A C 1
ATOM 579 O O . VAL A 1 77 ? 6.531 -2.951 -8.711 1 98.44 77 VAL A O 1
ATOM 582 N N . GLN A 1 78 ? 8.5 -2.068 -9.375 1 98 78 GLN A N 1
ATOM 583 C CA . GLN A 1 78 ? 7.859 -0.875 -9.914 1 98 78 GLN A CA 1
ATOM 584 C C . GLN A 1 78 ? 6.891 -1.23 -11.039 1 98 78 GLN A C 1
ATOM 586 O O . GLN A 1 78 ? 5.805 -0.657 -11.133 1 98 78 GLN A O 1
ATOM 591 N N . GLN A 1 79 ? 7.25 -2.107 -11.867 1 98.44 79 GLN A N 1
ATOM 592 C CA . GLN A 1 79 ? 6.395 -2.537 -12.969 1 98.44 79 GLN A CA 1
ATOM 593 C C . GLN A 1 79 ? 5.105 -3.166 -12.445 1 98.44 79 GLN A C 1
ATOM 595 O O . GLN A 1 79 ? 4.012 -2.783 -12.859 1 98.44 79 GLN A O 1
ATOM 600 N N . LEU A 1 80 ? 5.266 -4.086 -11.508 1 98.69 80 LEU A N 1
ATOM 601 C CA . LEU A 1 80 ? 4.09 -4.738 -10.945 1 98.69 80 LEU A CA 1
ATOM 602 C C . LEU A 1 80 ? 3.201 -3.727 -10.234 1 98.69 80 LEU A C 1
ATOM 604 O O . LEU A 1 80 ? 1.978 -3.742 -10.391 1 98.69 80 LEU A O 1
ATOM 608 N N . MET A 1 81 ? 3.807 -2.877 -9.516 1 98.56 81 MET A N 1
ATOM 609 C CA . MET A 1 81 ? 3.086 -1.847 -8.773 1 98.56 81 MET A CA 1
ATOM 610 C C . MET A 1 81 ? 2.271 -0.969 -9.719 1 98.56 81 MET A C 1
ATOM 612 O O . MET A 1 81 ? 1.107 -0.667 -9.438 1 98.56 81 MET A O 1
ATOM 616 N N . THR A 1 82 ? 2.889 -0.582 -10.805 1 97.75 82 THR A N 1
ATOM 617 C CA . THR A 1 82 ? 2.207 0.243 -11.797 1 97.75 82 THR A CA 1
ATOM 618 C C . THR A 1 82 ? 1.018 -0.502 -12.398 1 97.75 82 THR A C 1
ATOM 620 O O . THR A 1 82 ? -0.056 0.077 -12.578 1 97.75 82 THR A O 1
ATOM 623 N N . GLU A 1 83 ? 1.183 -1.711 -12.664 1 98 83 GLU A N 1
ATOM 624 C CA . GLU A 1 83 ? 0.139 -2.527 -13.273 1 98 83 GLU A CA 1
ATOM 625 C C . GLU A 1 83 ? -1.08 -2.641 -12.359 1 98 83 GLU A C 1
ATOM 627 O O . GLU A 1 83 ? -2.215 -2.701 -12.844 1 98 83 GLU A O 1
ATOM 632 N N . ILE A 1 84 ? -0.846 -2.619 -11.062 1 98.06 84 ILE A N 1
ATOM 633 C CA . ILE A 1 84 ? -1.978 -2.885 -10.18 1 98.06 84 ILE A CA 1
ATOM 634 C C . ILE A 1 84 ? -2.555 -1.565 -9.664 1 98.06 84 ILE A C 1
ATOM 636 O O . ILE A 1 84 ? -3.568 -1.555 -8.969 1 98.06 84 ILE A O 1
ATOM 640 N N . GLY A 1 85 ? -1.945 -0.45 -9.906 1 96.31 85 GLY A N 1
ATOM 641 C CA . GLY A 1 85 ? -2.635 0.788 -9.586 1 96.31 85 GLY A CA 1
ATOM 642 C C . GLY A 1 85 ? -1.741 1.809 -8.906 1 96.31 85 GLY A C 1
ATOM 643 O O . GLY A 1 85 ? -2.172 2.93 -8.625 1 96.31 85 GLY A O 1
ATOM 644 N N . GLY A 1 86 ? -0.468 1.369 -8.5 1 95.38 86 GLY A N 1
ATOM 645 C CA . GLY A 1 86 ? 0.502 2.309 -7.965 1 95.38 86 GLY A CA 1
ATOM 646 C C . GLY A 1 86 ? 0.406 2.469 -6.457 1 95.38 86 GLY A C 1
ATOM 647 O O . GLY A 1 86 ? -0.269 1.685 -5.789 1 95.38 86 GLY A O 1
ATOM 648 N N . GLY A 1 87 ? 1.141 3.455 -5.895 1 95.12 87 GLY A N 1
ATOM 649 C CA . GLY A 1 87 ? 1.211 3.684 -4.461 1 95.12 87 GLY A CA 1
ATOM 650 C C . GLY A 1 87 ? 0.959 5.129 -4.074 1 95.12 87 GLY A C 1
ATOM 651 O O . GLY A 1 87 ? 1.563 5.637 -3.127 1 95.12 87 GLY A O 1
ATOM 652 N N . VAL A 1 88 ? 0.084 5.723 -4.922 1 93.12 88 VAL A N 1
ATOM 653 C CA . VAL A 1 88 ? -0.174 7.141 -4.68 1 93.12 88 VAL A CA 1
ATOM 654 C C . VAL A 1 88 ? -1.619 7.332 -4.227 1 93.12 88 VAL A C 1
ATOM 656 O O . VAL A 1 88 ? -2.541 6.754 -4.805 1 93.12 88 VAL A O 1
ATOM 659 N N . VAL A 1 89 ? -1.804 8.125 -3.174 1 92.81 89 VAL A N 1
ATOM 660 C CA . VAL A 1 89 ? -3.119 8.43 -2.625 1 92.81 89 VAL A CA 1
ATOM 661 C C . VAL A 1 89 ? -3.443 9.906 -2.861 1 92.81 89 VAL A C 1
ATOM 663 O O . VAL A 1 89 ? -2.871 10.789 -2.213 1 92.81 89 VAL A O 1
ATOM 666 N N . PRO A 1 90 ? -4.363 10.195 -3.736 1 89.62 90 PRO A N 1
ATOM 667 C CA . PRO A 1 90 ? -4.809 11.586 -3.861 1 89.62 90 PRO A CA 1
ATOM 668 C C . PRO A 1 90 ? -5.625 12.047 -2.66 1 89.62 90 PRO A C 1
ATOM 670 O O . PRO A 1 90 ? -6.457 11.297 -2.145 1 89.62 90 PRO A O 1
ATOM 673 N N . VAL A 1 91 ? -5.309 13.172 -2.139 1 86.75 91 VAL A N 1
ATOM 674 C CA . VAL A 1 91 ? -6.082 13.852 -1.103 1 86.75 91 VAL A CA 1
ATOM 675 C C . VAL A 1 91 ? -6.562 15.203 -1.615 1 86.75 91 VAL A C 1
ATOM 677 O O . VAL A 1 91 ? -5.762 16.031 -2.062 1 86.75 91 VAL A O 1
ATOM 680 N N . TYR A 1 92 ? -7.887 15.398 -1.539 1 84.44 92 TYR A N 1
ATOM 681 C CA . TYR A 1 92 ? -8.461 16.547 -2.244 1 84.44 92 TYR A CA 1
ATOM 682 C C . TYR A 1 92 ? -8.867 17.641 -1.266 1 84.44 92 TYR A C 1
ATOM 684 O O . TYR A 1 92 ? -9.289 17.344 -0.145 1 84.44 92 TYR A O 1
ATOM 692 N N . GLY A 1 93 ? -8.688 18.969 -1.762 1 77.69 93 GLY A N 1
ATOM 693 C CA . GLY A 1 93 ? -9.297 20.172 -1.193 1 77.69 93 GLY A CA 1
ATOM 694 C C . GLY A 1 93 ? -9.109 20.266 0.308 1 77.69 93 GLY A C 1
ATOM 695 O O . GLY A 1 93 ? -7.988 20.203 0.807 1 77.69 93 GLY A O 1
ATOM 696 N N . PRO A 1 94 ? -10.32 20.406 0.947 1 76.44 94 PRO A N 1
ATOM 697 C CA . PRO A 1 94 ? -10.344 20.672 2.391 1 76.44 94 PRO A CA 1
ATOM 698 C C . PRO A 1 94 ? -9.781 19.5 3.201 1 76.44 94 PRO A C 1
ATOM 700 O O . PRO A 1 94 ? -9.328 19.688 4.332 1 76.44 94 PRO A O 1
ATOM 703 N N . GLN A 1 95 ? -9.766 18.328 2.549 1 84.38 95 GLN A N 1
ATOM 704 C CA . GLN A 1 95 ? -9.297 17.156 3.275 1 84.38 95 GLN A CA 1
ATOM 705 C C . GLN A 1 95 ? -7.793 17.234 3.535 1 84.38 95 GLN A C 1
ATOM 707 O O . GLN A 1 95 ? -7.293 16.641 4.492 1 84.38 95 GLN A O 1
ATOM 712 N N . VAL A 1 96 ? -7.145 17.984 2.701 1 84.19 96 VAL A N 1
ATOM 713 C CA . VAL A 1 96 ? -5.711 18.156 2.902 1 84.19 96 VAL A CA 1
ATOM 714 C C . VAL A 1 96 ? -5.457 18.906 4.215 1 84.19 96 VAL A C 1
ATOM 716 O O . VAL A 1 96 ? -4.617 18.484 5.016 1 84.19 96 VAL A O 1
ATOM 719 N N . LEU A 1 97 ? -6.254 19.922 4.398 1 83.69 97 LEU A N 1
ATOM 720 C CA . LEU A 1 97 ? -6.082 20.719 5.609 1 83.69 97 LEU A CA 1
ATOM 721 C C . LEU A 1 97 ? -6.488 19.922 6.848 1 83.69 97 LEU A C 1
ATOM 723 O O . LEU A 1 97 ? -5.855 20.047 7.898 1 83.69 97 LEU A O 1
ATOM 727 N N . ARG A 1 98 ? -7.523 19.156 6.727 1 84.94 98 ARG A N 1
ATOM 728 C CA . ARG A 1 98 ? -7.949 18.312 7.844 1 84.94 98 ARG A CA 1
ATOM 729 C C . ARG A 1 98 ? -6.855 17.344 8.25 1 84.94 98 ARG A C 1
ATOM 731 O O . ARG A 1 98 ? -6.605 17.141 9.438 1 84.94 98 ARG A O 1
ATOM 738 N N . LEU A 1 99 ? -6.273 16.766 7.219 1 85.88 99 LEU A N 1
ATOM 739 C CA . LEU A 1 99 ? -5.172 15.836 7.477 1 85.88 99 LEU A CA 1
ATOM 740 C C . LEU A 1 99 ? -4.004 16.562 8.141 1 85.88 99 LEU A C 1
ATOM 742 O O . LEU A 1 99 ? -3.432 16.062 9.109 1 85.88 99 LEU A O 1
ATOM 746 N N . ALA A 1 100 ? -3.695 17.688 7.66 1 86.75 100 ALA A N 1
ATOM 747 C CA . ALA A 1 100 ? -2.602 18.484 8.211 1 86.75 100 ALA A CA 1
ATOM 748 C C . ALA A 1 100 ? -2.865 18.828 9.672 1 86.75 100 ALA A C 1
ATOM 750 O O . ALA A 1 100 ? -1.98 18.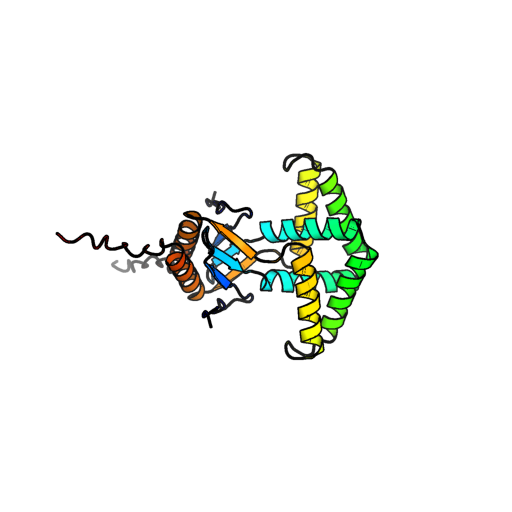688 10.523 1 86.75 100 ALA A O 1
ATOM 751 N N . GLU A 1 101 ? -4.027 19.266 9.914 1 86.25 101 GLU A N 1
ATOM 752 C CA . GLU A 1 101 ? -4.387 19.688 11.266 1 86.25 101 GLU A CA 1
ATOM 753 C C . GLU A 1 101 ? -4.395 18.5 12.234 1 86.25 101 GLU A C 1
ATOM 755 O O . GLU A 1 101 ? -3.996 18.641 13.391 1 86.25 101 GLU A O 1
ATOM 760 N N . ARG A 1 102 ? -4.855 17.406 11.773 1 83.81 102 ARG A N 1
ATOM 761 C CA . ARG A 1 102 ? -4.836 16.203 12.594 1 83.81 102 ARG A CA 1
ATOM 762 C C . ARG A 1 102 ? -3.406 15.805 12.945 1 83.81 102 ARG A C 1
ATOM 764 O O . ARG A 1 102 ? -3.113 15.469 14.094 1 83.81 102 ARG A O 1
ATOM 771 N N . LEU A 1 103 ? -2.574 15.836 11.961 1 86.25 103 LEU A N 1
ATOM 772 C CA . LEU A 1 103 ? -1.166 15.523 12.18 1 86.25 103 LEU A CA 1
ATOM 773 C C . LEU A 1 103 ? -0.546 16.484 13.188 1 86.25 103 LEU A C 1
ATOM 775 O O . LEU A 1 103 ? 0.177 16.047 14.094 1 86.25 103 LEU A O 1
ATOM 779 N N . ARG A 1 104 ? -0.849 17.703 13.07 1 84.38 104 ARG A N 1
ATOM 780 C CA . ARG A 1 104 ? -0.313 18.719 13.977 1 84.38 104 ARG A CA 1
ATOM 781 C C . ARG A 1 104 ? -0.803 18.484 15.406 1 84.38 104 ARG A C 1
ATOM 783 O O . ARG A 1 104 ? -0.027 18.594 16.359 1 84.38 104 ARG A O 1
ATOM 790 N N . SER A 1 105 ? -2.037 18.203 15.492 1 83.56 105 SER A N 1
ATOM 791 C CA . SER A 1 105 ? -2.633 18.031 16.812 1 83.56 105 SER A CA 1
ATOM 792 C C . SER A 1 105 ? -2.029 16.828 17.531 1 83.56 105 SER A C 1
ATOM 794 O O . SER A 1 105 ? -1.925 16.812 18.766 1 83.56 105 SER A O 1
ATOM 796 N N . LEU A 1 106 ? -1.662 15.906 16.781 1 80.19 106 LEU A N 1
ATOM 797 C CA . LEU A 1 106 ? -1.129 14.68 17.359 1 80.19 106 LEU A CA 1
ATOM 798 C C . LEU A 1 106 ? 0.364 14.82 17.641 1 80.19 106 LEU A C 1
ATOM 800 O O . LEU A 1 106 ? 0.921 14.062 18.453 1 80.19 106 LEU A O 1
ATOM 804 N N . ALA A 1 107 ? 1.075 15.547 16.844 1 74.62 107 ALA A N 1
ATOM 805 C CA . ALA A 1 107 ? 2.504 15.773 17.047 1 74.62 107 ALA A CA 1
ATOM 806 C C . ALA A 1 107 ? 2.756 16.562 18.328 1 74.62 107 ALA A C 1
ATOM 808 O O . ALA A 1 107 ? 3.848 16.484 18.891 1 74.62 107 ALA A O 1
ATOM 809 N N . SER A 1 108 ? 1.861 17.359 18.688 1 64.75 108 SER A N 1
ATOM 810 C CA . SER A 1 108 ? 2.045 18.234 19.844 1 64.75 108 SER A CA 1
ATOM 811 C C . SER A 1 108 ? 2.174 17.406 21.125 1 64.75 108 SER A C 1
ATOM 813 O O . SER A 1 108 ? 1.405 16.469 21.359 1 64.75 108 SER A O 1
ATOM 815 N N . PRO A 1 109 ? 3.475 17.438 21.625 1 55.22 109 PRO A N 1
ATOM 816 C CA . PRO A 1 109 ? 3.717 16.766 22.906 1 55.22 109 PRO A CA 1
ATOM 817 C C . PRO A 1 109 ? 2.521 16.859 23.844 1 55.22 109 PRO A C 1
ATOM 819 O O . PRO A 1 109 ? 1.8 17.859 23.844 1 55.22 109 PRO A O 1
ATOM 822 N N . LYS A 1 110 ? 1.789 15.68 23.906 1 53.59 110 LYS A N 1
ATOM 823 C CA . LYS A 1 110 ? 0.781 15.711 24.953 1 53.59 110 LYS A CA 1
ATOM 824 C C . LYS A 1 110 ? 1.273 16.516 26.156 1 53.59 110 LYS A C 1
ATOM 826 O O . LYS A 1 110 ? 2.42 16.359 26.578 1 53.59 110 LYS A O 1
ATOM 831 N N . SER A 1 111 ? 0.859 17.688 26.25 1 47.06 111 SER A N 1
ATOM 832 C CA . SER A 1 111 ? 1.168 18.422 27.484 1 47.06 111 SER A CA 1
ATOM 833 C C . SER A 1 111 ? 1.173 17.484 28.688 1 47.06 111 SER A C 1
ATOM 835 O O . SER A 1 111 ? 0.226 16.719 28.891 1 47.06 111 SER A O 1
ATOM 837 N N . VAL A 1 112 ? 2.328 16.844 28.875 1 46.81 112 VAL A N 1
ATOM 838 C CA . VAL A 1 112 ? 2.402 16.203 30.188 1 46.81 112 VAL A CA 1
ATOM 839 C C . VAL A 1 112 ? 1.67 17.078 31.219 1 46.81 112 VAL A C 1
ATOM 841 O O . VAL A 1 112 ? 1.963 18.266 31.359 1 46.81 112 VAL A O 1
ATOM 844 N N . PRO A 1 113 ? 0.532 16.719 31.609 1 46.5 113 PRO A N 1
ATOM 845 C CA . PRO A 1 113 ? -0.016 17.531 32.688 1 46.5 113 PRO A CA 1
ATOM 846 C C . PRO A 1 113 ? 1.026 17.875 33.75 1 46.5 113 PRO A C 1
ATOM 848 O O . PRO A 1 113 ? 1.899 17.062 34.062 1 46.5 113 PRO A O 1
ATOM 851 N N . GLN A 1 114 ? 1.504 19.078 33.75 1 42.62 114 GLN A N 1
ATOM 852 C CA . GLN A 1 114 ? 2.316 19.547 34.844 1 42.62 114 GLN A CA 1
ATOM 853 C C . GLN A 1 114 ? 1.897 18.891 36.156 1 42.62 114 GLN A C 1
ATOM 855 O O . GLN A 1 114 ? 0.733 18.969 36.562 1 42.62 114 GLN A O 1
ATOM 860 N N . GLN A 1 115 ? 2.373 17.781 36.438 1 45.81 115 GLN A N 1
ATOM 861 C CA . GLN A 1 115 ? 2.225 17.297 37.781 1 45.81 115 GLN A CA 1
ATOM 862 C C . GLN A 1 115 ? 2.404 18.438 38.812 1 45.81 115 GLN A C 1
ATOM 864 O O . GLN A 1 115 ? 3.426 19.125 38.781 1 45.81 115 GLN A O 1
ATOM 869 N N . ARG A 1 116 ? 1.353 19.156 39.094 1 43.69 116 ARG A N 1
ATOM 870 C CA . ARG A 1 116 ? 1.373 20.031 40.281 1 43.69 116 ARG A CA 1
ATOM 871 C C . ARG A 1 116 ? 2.016 19.344 41.469 1 43.69 116 ARG A C 1
ATOM 873 O O . ARG A 1 116 ? 1.562 18.281 41.875 1 43.69 116 ARG A O 1
ATOM 880 N N . ASN A 1 117 ? 3.295 19.375 41.562 1 44.72 117 ASN A N 1
ATOM 881 C CA . ASN A 1 117 ? 3.883 19.031 42.844 1 44.72 117 ASN A CA 1
ATOM 882 C C . ASN A 1 117 ? 3.062 19.594 44 1 44.72 117 ASN A C 1
ATOM 884 O O . ASN A 1 117 ? 2.973 20.812 44.188 1 44.72 117 ASN A O 1
ATOM 888 N N . GLY A 1 118 ? 1.848 19.219 44.219 1 42.41 118 GLY A N 1
ATOM 889 C CA . GLY A 1 118 ? 1.127 19.516 45.438 1 42.41 118 GLY A CA 1
ATOM 890 C C . GLY A 1 118 ? 1.938 19.25 46.688 1 42.41 118 GLY A C 1
ATOM 891 O O . GLY A 1 118 ? 1.602 18.359 47.469 1 42.41 118 GLY A O 1
ATOM 892 N N . GLU A 1 119 ? 3.268 19.266 46.625 1 40.81 119 GLU A N 1
ATOM 893 C CA . GLU A 1 119 ? 3.789 19.047 47.969 1 40.81 119 GLU A CA 1
ATOM 894 C C . GLU A 1 119 ? 3.498 20.234 48.906 1 40.81 119 GLU A C 1
ATOM 896 O O . GLU A 1 119 ? 4.387 21.031 49.188 1 40.81 119 GLU A O 1
ATOM 901 N N . ALA A 1 120 ? 2.477 21.156 48.656 1 42.38 120 ALA A N 1
ATOM 902 C CA . ALA A 1 120 ? 2.473 22.141 49.75 1 42.38 120 ALA A CA 1
ATOM 903 C C . ALA A 1 120 ? 2.084 21.5 51.062 1 42.38 120 ALA A C 1
ATOM 905 O O . ALA A 1 120 ? 2.258 22.109 52.125 1 42.38 120 ALA A O 1
ATOM 906 N N . ALA A 1 121 ? 1.732 20.141 51.25 1 35.97 121 ALA A N 1
ATOM 907 C CA . ALA A 1 121 ? 1.404 20.078 52.688 1 35.97 121 ALA A CA 1
ATOM 908 C C . ALA A 1 121 ? 2.668 20.078 53.531 1 35.97 121 ALA A C 1
ATOM 910 O O . ALA A 1 121 ? 3.713 19.578 53.094 1 35.97 121 ALA A O 1
ATOM 911 N N . MET B 1 1 ? 14.828 20.812 -8.391 1 25.95 1 MET B N 1
ATOM 912 C CA . MET B 1 1 ? 14.914 19.516 -7.719 1 25.95 1 MET B CA 1
ATOM 913 C C . MET B 1 1 ? 14 19.469 -6.496 1 25.95 1 MET B C 1
ATOM 915 O O . MET B 1 1 ? 14.219 20.203 -5.527 1 25.95 1 MET B O 1
ATOM 919 N N . GLU B 1 2 ? 12.656 19.5 -6.641 1 31.08 2 GLU B N 1
ATOM 920 C CA . GLU B 1 2 ? 11.664 19.641 -5.574 1 31.08 2 GLU B CA 1
ATOM 921 C C . GLU B 1 2 ? 11.977 18.719 -4.402 1 31.08 2 GLU B C 1
ATOM 923 O O . GLU B 1 2 ? 12.453 17.594 -4.602 1 31.08 2 GLU B O 1
ATOM 928 N N . ASP B 1 3 ? 12.414 19.281 -3.324 1 32.81 3 ASP B N 1
ATOM 929 C CA . ASP B 1 3 ? 12.93 18.734 -2.074 1 32.81 3 ASP B CA 1
ATOM 930 C C . ASP B 1 3 ? 12.008 17.641 -1.523 1 32.81 3 ASP B C 1
ATOM 932 O O . ASP B 1 3 ? 10.969 17.938 -0.933 1 32.81 3 ASP B O 1
ATOM 936 N N . ARG B 1 4 ? 11.75 16.594 -2.303 1 41.88 4 ARG B N 1
ATOM 937 C CA . ARG B 1 4 ? 11.047 15.383 -1.88 1 41.88 4 ARG B CA 1
ATOM 938 C C . ARG B 1 4 ? 11.672 14.805 -0.615 1 41.88 4 ARG B C 1
ATOM 940 O O . ARG B 1 4 ? 12.516 13.906 -0.687 1 41.88 4 ARG B O 1
ATOM 947 N N . GLN B 1 5 ? 11.781 15.664 0.402 1 41.41 5 GLN B N 1
ATOM 948 C CA . GLN B 1 5 ? 12.453 15.156 1.59 1 41.41 5 GLN B CA 1
ATOM 949 C C . GLN B 1 5 ? 11.648 14.031 2.234 1 41.41 5 GLN B C 1
ATOM 951 O O . GLN B 1 5 ? 10.477 14.211 2.564 1 41.41 5 GLN B O 1
ATOM 956 N N . PRO B 1 6 ? 12.094 12.836 2.186 1 44.62 6 PRO B N 1
ATOM 957 C CA . PRO B 1 6 ? 11.414 11.688 2.787 1 44.62 6 PRO B CA 1
ATOM 958 C C . PRO B 1 6 ? 11.195 11.852 4.289 1 44.62 6 PRO B C 1
ATOM 960 O O . PRO B 1 6 ? 11.938 12.586 4.949 1 44.62 6 PRO B O 1
ATOM 963 N N . VAL B 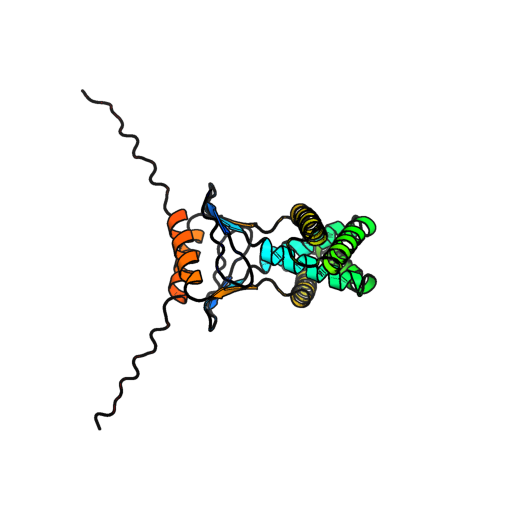1 7 ? 10.055 11.75 4.859 1 48.62 7 VAL B N 1
ATOM 964 C CA . VAL B 1 7 ? 9.82 11.648 6.293 1 48.62 7 VAL B CA 1
ATOM 965 C C . VAL B 1 7 ? 10.523 10.414 6.848 1 48.62 7 VAL B C 1
ATOM 967 O O . VAL B 1 7 ? 10.609 9.383 6.172 1 48.62 7 VAL B O 1
ATOM 970 N N . THR B 1 8 ? 11.406 10.508 7.77 1 53 8 THR B N 1
ATOM 971 C CA . THR B 1 8 ? 12.273 9.547 8.438 1 53 8 THR B CA 1
ATOM 972 C C . THR B 1 8 ? 11.445 8.484 9.156 1 53 8 THR B C 1
ATOM 974 O O . THR B 1 8 ? 10.68 8.797 10.07 1 53 8 THR B O 1
ATOM 977 N N . GLY B 1 9 ? 10.844 7.613 8.539 1 63.03 9 GLY B N 1
ATOM 978 C CA . GLY B 1 9 ? 10.328 6.332 9 1 63.03 9 GLY B CA 1
ATOM 979 C C . GLY B 1 9 ? 10.773 5.164 8.141 1 63.03 9 GLY B C 1
ATOM 980 O O . GLY B 1 9 ? 11.594 5.328 7.234 1 63.03 9 GLY B O 1
ATOM 981 N N . PRO B 1 10 ? 10.453 4.035 8.688 1 77.69 10 PRO B N 1
ATOM 982 C CA . PRO B 1 10 ? 10.883 2.865 7.914 1 77.69 10 PRO B CA 1
ATOM 983 C C . PRO B 1 10 ? 10.453 2.932 6.449 1 77.69 10 PRO B C 1
ATOM 985 O O . PRO B 1 10 ? 10.984 2.199 5.613 1 77.69 10 PRO B O 1
ATOM 988 N N . PHE B 1 11 ? 9.461 3.893 6.242 1 88.94 11 PHE B N 1
ATOM 989 C CA . PHE B 1 11 ? 8.992 4.051 4.867 1 88.94 11 PHE B CA 1
ATOM 990 C C . PHE B 1 11 ? 9.117 5.5 4.418 1 88.94 11 PHE B C 1
ATOM 992 O O . PHE B 1 11 ? 8.805 6.422 5.176 1 88.94 11 PHE B O 1
ATOM 999 N N . ARG B 1 12 ? 9.516 5.605 3.266 1 86.88 12 ARG B N 1
ATOM 1000 C CA . ARG B 1 12 ? 9.547 6.941 2.676 1 86.88 12 ARG B CA 1
ATOM 1001 C C . ARG B 1 12 ? 8.156 7.367 2.211 1 86.88 12 ARG B C 1
ATOM 1003 O O . ARG B 1 12 ? 7.438 6.582 1.589 1 86.88 12 ARG B O 1
ATOM 1010 N N . ILE B 1 13 ? 7.781 8.617 2.65 1 88.19 13 ILE B N 1
ATOM 1011 C CA . ILE B 1 13 ? 6.531 9.227 2.213 1 88.19 13 ILE B CA 1
ATOM 1012 C C . ILE B 1 13 ? 6.824 10.539 1.489 1 88.19 13 ILE B C 1
ATOM 1014 O O . ILE B 1 13 ? 7.617 11.359 1.966 1 88.19 13 ILE B O 1
ATOM 1018 N N . TYR B 1 14 ? 6.262 10.688 0.314 1 85.56 14 TYR B N 1
ATOM 1019 C CA . TYR B 1 14 ? 6.379 11.945 -0.406 1 85.56 14 TYR B CA 1
ATOM 1020 C C . TYR B 1 14 ? 5.016 12.602 -0.586 1 85.56 14 TYR B C 1
ATOM 1022 O O . TYR B 1 14 ? 4.012 11.914 -0.785 1 85.56 14 TYR B O 1
ATOM 1030 N N . VAL B 1 15 ? 5.035 13.867 -0.448 1 86.5 15 VAL B N 1
ATOM 1031 C CA . VAL B 1 15 ? 3.816 14.633 -0.682 1 86.5 15 VAL B CA 1
ATOM 1032 C C . VAL B 1 15 ? 4.059 15.664 -1.78 1 86.5 15 VAL B C 1
ATOM 1034 O O . VAL B 1 15 ? 5.02 16.438 -1.716 1 86.5 15 VAL B O 1
ATOM 1037 N N . GLN B 1 16 ? 3.287 15.633 -2.807 1 85.38 16 GLN B N 1
ATOM 1038 C CA . GLN B 1 16 ? 3.414 16.594 -3.891 1 85.38 16 GLN B CA 1
ATOM 1039 C C . GLN B 1 16 ? 2.074 17.266 -4.199 1 85.38 16 GLN B C 1
ATOM 1041 O O . GLN B 1 16 ? 1.018 16.656 -3.984 1 85.38 16 GLN B O 1
ATOM 1046 N N . PRO B 1 17 ? 2.156 18.547 -4.746 1 83.75 17 PRO B N 1
ATOM 1047 C CA . PRO B 1 17 ? 0.914 19.219 -5.141 1 83.75 17 PRO B CA 1
ATOM 1048 C C . PRO B 1 17 ? 0.267 18.578 -6.371 1 83.75 17 PRO B C 1
ATOM 1050 O O . PRO B 1 17 ? 0.966 18.047 -7.23 1 83.75 17 PRO B O 1
ATOM 1053 N N . SER B 1 18 ? -1.029 18.641 -6.312 1 84.31 18 SER B N 1
ATOM 1054 C CA . SER B 1 18 ? -1.846 18.234 -7.453 1 84.31 18 SER B CA 1
ATOM 1055 C C . SER B 1 18 ? -2.994 19.219 -7.684 1 84.31 18 SER B C 1
ATOM 1057 O O . SER B 1 18 ? -3.32 20.016 -6.809 1 84.31 18 SER B O 1
ATOM 1059 N N . PRO B 1 19 ? -3.559 19.344 -8.891 1 79.62 19 PRO B N 1
ATOM 1060 C CA . PRO B 1 19 ? -4.621 20.312 -9.188 1 79.62 19 PRO B CA 1
ATOM 1061 C C . PRO B 1 19 ? -5.762 20.266 -8.172 1 79.62 19 PRO B C 1
ATOM 1063 O O . PRO B 1 19 ? -6.324 21.297 -7.824 1 79.62 19 PRO B O 1
ATOM 1066 N N . GLY B 1 20 ? -6.016 19.125 -7.559 1 78.19 20 GLY B N 1
ATOM 1067 C CA . GLY B 1 20 ? -7.145 19 -6.652 1 78.19 20 GLY B CA 1
ATOM 1068 C C . GLY B 1 20 ? -6.734 18.906 -5.195 1 78.19 20 GLY B C 1
ATOM 1069 O O . GLY B 1 20 ? -7.582 18.75 -4.312 1 78.19 20 GLY B O 1
ATOM 1070 N N . GLY B 1 21 ? -5.398 19.125 -4.996 1 86.69 21 GLY B N 1
ATOM 1071 C CA . GLY B 1 21 ? -4.895 18.984 -3.641 1 86.69 21 GLY B CA 1
ATOM 1072 C C . GLY B 1 21 ? -3.457 18.516 -3.582 1 86.69 21 GLY B C 1
ATOM 1073 O O . GLY B 1 21 ? -2.547 19.203 -4.035 1 86.69 21 GLY B O 1
ATOM 1074 N N . VAL B 1 22 ? -3.404 17.391 -2.984 1 87.44 22 VAL B N 1
ATOM 1075 C CA . VAL B 1 22 ? -2.059 16.828 -2.908 1 87.44 22 VAL B CA 1
ATOM 1076 C C . VAL B 1 22 ? -2.094 15.336 -3.242 1 87.44 22 VAL B C 1
ATOM 1078 O O . VAL B 1 22 ? -3.168 14.734 -3.305 1 87.44 22 VAL B O 1
ATOM 1081 N N . GLU B 1 23 ? -0.962 14.82 -3.553 1 89.75 23 GLU B N 1
ATOM 1082 C CA . GLU B 1 23 ? -0.715 13.383 -3.691 1 89.75 23 GLU B CA 1
ATOM 1083 C C . GLU B 1 23 ? 0.268 12.891 -2.635 1 89.75 23 GLU B C 1
ATOM 1085 O O . GLU B 1 23 ? 1.36 13.445 -2.488 1 89.75 23 GLU B O 1
ATOM 1090 N N . ILE B 1 24 ? -0.224 11.961 -1.823 1 90.94 24 ILE B N 1
ATOM 1091 C CA . ILE B 1 24 ? 0.659 11.289 -0.873 1 90.94 24 ILE B CA 1
ATOM 1092 C C . ILE B 1 24 ? 1.209 10.008 -1.493 1 90.94 24 ILE B C 1
ATOM 1094 O O . ILE B 1 24 ? 0.455 9.07 -1.774 1 90.94 24 ILE B O 1
ATOM 1098 N N . ASP B 1 25 ? 2.51 9.992 -1.688 1 91.81 25 ASP B N 1
ATOM 1099 C CA . ASP B 1 25 ? 3.197 8.859 -2.299 1 91.81 25 ASP B CA 1
ATOM 1100 C C . ASP B 1 25 ? 3.711 7.887 -1.237 1 91.81 25 ASP B C 1
ATOM 1102 O O . ASP B 1 25 ? 4.637 8.211 -0.49 1 91.81 25 ASP B O 1
ATOM 1106 N N . VAL B 1 26 ? 3.045 6.691 -1.191 1 94.88 26 VAL B N 1
ATOM 1107 C CA . VAL B 1 26 ? 3.461 5.652 -0.255 1 94.88 26 VAL B CA 1
ATOM 1108 C C . VAL B 1 26 ? 4 4.449 -1.024 1 94.88 26 VAL B C 1
ATOM 1110 O O . VAL B 1 26 ? 3.842 3.307 -0.591 1 94.88 26 VAL B O 1
ATOM 1113 N N . SER B 1 27 ? 4.555 4.68 -2.168 1 95.62 27 SER B N 1
ATOM 1114 C CA . SER B 1 27 ? 5.066 3.629 -3.043 1 95.62 27 SER B CA 1
ATOM 1115 C C . SER B 1 27 ? 6.113 2.777 -2.33 1 95.62 27 SER B C 1
ATOM 1117 O O . SER B 1 27 ? 6.219 1.576 -2.584 1 95.62 27 SER B O 1
ATOM 1119 N N . HIS B 1 28 ? 6.836 3.395 -1.438 1 95.44 28 HIS B N 1
ATOM 1120 C CA . HIS B 1 28 ? 7.859 2.621 -0.743 1 95.44 28 HIS B CA 1
ATOM 1121 C C . HIS B 1 28 ? 7.234 1.514 0.1 1 95.44 28 HIS B C 1
ATOM 1123 O O . HIS B 1 28 ? 7.711 0.376 0.088 1 95.44 28 HIS B O 1
ATOM 1129 N N . LEU B 1 29 ? 6.184 1.865 0.839 1 96.12 29 LEU B N 1
ATOM 1130 C CA . LEU B 1 29 ? 5.473 0.836 1.589 1 96.12 29 LEU B CA 1
ATOM 1131 C C . LEU B 1 29 ? 4.965 -0.261 0.66 1 96.12 29 LEU B C 1
ATOM 1133 O O . LEU B 1 29 ? 5.172 -1.448 0.921 1 96.12 29 LEU B O 1
ATOM 1137 N N . VAL B 1 30 ? 4.332 0.097 -0.405 1 97.94 30 VAL B N 1
ATOM 1138 C CA . VAL B 1 30 ? 3.74 -0.87 -1.323 1 97.94 30 VAL B CA 1
ATOM 1139 C C . VAL B 1 30 ? 4.832 -1.766 -1.904 1 97.94 30 VAL B C 1
ATOM 1141 O O . VAL B 1 30 ? 4.645 -2.979 -2.033 1 97.94 30 VAL B O 1
ATOM 1144 N N . ALA B 1 31 ? 5.926 -1.168 -2.221 1 97.62 31 ALA B N 1
ATOM 1145 C CA . ALA B 1 31 ? 7.055 -1.931 -2.748 1 97.62 31 ALA B CA 1
ATOM 1146 C C . ALA B 1 31 ? 7.523 -2.979 -1.744 1 97.62 31 ALA B C 1
ATOM 1148 O O . ALA B 1 31 ? 7.762 -4.133 -2.107 1 97.62 31 ALA B O 1
ATOM 1149 N N . VAL B 1 32 ? 7.629 -2.604 -0.532 1 97.12 32 VAL B N 1
ATOM 1150 C CA . VAL B 1 32 ? 8.078 -3.512 0.519 1 97.12 32 VAL B CA 1
ATOM 1151 C C . VAL B 1 32 ? 7.082 -4.66 0.665 1 97.12 32 VAL B C 1
ATOM 1153 O O . VAL B 1 32 ? 7.48 -5.82 0.807 1 97.12 32 VAL B O 1
ATOM 1156 N N . LEU B 1 33 ? 5.832 -4.328 0.608 1 98.25 33 LEU B N 1
ATOM 1157 C CA . LEU B 1 33 ? 4.793 -5.344 0.725 1 98.25 33 LEU B CA 1
ATOM 1158 C C . LEU B 1 33 ? 4.836 -6.305 -0.46 1 98.25 33 LEU B C 1
ATOM 1160 O O . LEU B 1 33 ? 4.648 -7.512 -0.293 1 98.25 33 LEU B O 1
ATOM 1164 N N . LEU B 1 34 ? 5.082 -5.809 -1.631 1 98.75 34 LEU B N 1
ATOM 1165 C CA . LEU B 1 34 ? 5.137 -6.648 -2.822 1 98.75 34 LEU B CA 1
ATOM 1166 C C . LEU B 1 34 ? 6.34 -7.582 -2.775 1 98.75 34 LEU B C 1
ATOM 1168 O O . LEU B 1 34 ? 6.254 -8.734 -3.215 1 98.75 34 LEU B O 1
ATOM 1172 N N . VAL B 1 35 ? 7.449 -7.098 -2.266 1 98.44 35 VAL B N 1
ATOM 1173 C CA . VAL B 1 35 ? 8.625 -7.949 -2.1 1 98.44 35 VAL B CA 1
ATOM 1174 C C . VAL B 1 35 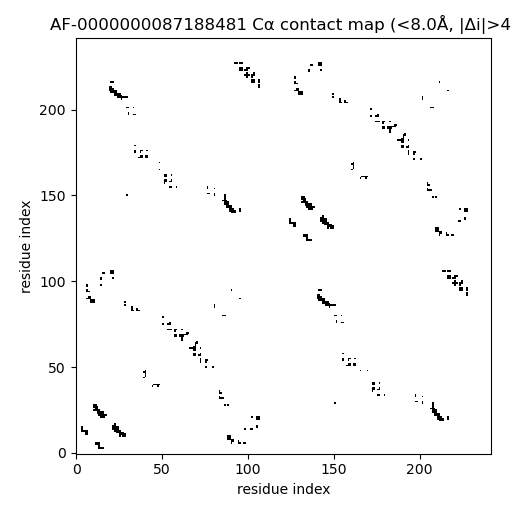? 8.312 -9.07 -1.111 1 98.44 35 VAL B C 1
ATOM 1176 O O . VAL B 1 35 ? 8.656 -10.227 -1.35 1 98.44 35 VAL B O 1
ATOM 1179 N N . GLN B 1 36 ? 7.641 -8.703 -0.043 1 98.75 36 GLN B N 1
ATOM 1180 C CA . GLN B 1 36 ? 7.266 -9.727 0.927 1 98.75 36 GLN B CA 1
ATOM 1181 C C . GLN B 1 36 ? 6.309 -10.75 0.312 1 98.75 36 GLN B C 1
ATOM 1183 O O . GLN B 1 36 ? 6.453 -11.953 0.532 1 98.75 36 GLN B O 1
ATOM 1188 N N . LEU B 1 37 ? 5.383 -10.305 -0.453 1 98.88 37 LEU B N 1
ATOM 1189 C CA . LEU B 1 37 ? 4.453 -11.195 -1.136 1 98.88 37 LEU B CA 1
ATOM 1190 C C . LEU B 1 37 ? 5.195 -12.141 -2.078 1 98.88 37 LEU B C 1
ATOM 1192 O O . LEU B 1 37 ? 4.883 -13.328 -2.146 1 98.88 37 LEU B O 1
ATOM 1196 N N . ALA B 1 38 ? 6.137 -11.586 -2.785 1 98.88 38 ALA B N 1
ATOM 1197 C CA . ALA B 1 38 ? 6.945 -12.383 -3.705 1 98.88 38 ALA B CA 1
ATOM 1198 C C . ALA B 1 38 ? 7.715 -13.469 -2.961 1 98.88 38 ALA B C 1
ATOM 1200 O O . ALA B 1 38 ? 7.781 -14.617 -3.416 1 98.88 38 ALA B O 1
ATOM 1201 N N . ARG B 1 39 ? 8.289 -13.117 -1.819 1 98.69 39 ARG B N 1
ATOM 1202 C CA . ARG B 1 39 ? 8.984 -14.094 -0.988 1 98.69 39 ARG B CA 1
ATOM 1203 C C . ARG B 1 39 ? 8.039 -15.211 -0.552 1 98.69 39 ARG B C 1
ATOM 1205 O O . ARG B 1 39 ? 8.375 -16.391 -0.646 1 98.69 39 ARG B O 1
ATOM 1212 N N . ASP B 1 40 ? 6.887 -14.797 -0.062 1 98.75 40 ASP B N 1
ATOM 1213 C CA . ASP B 1 40 ? 5.906 -15.773 0.409 1 98.75 40 ASP B CA 1
ATOM 1214 C C . ASP B 1 40 ? 5.457 -16.688 -0.724 1 98.75 40 ASP B C 1
ATOM 1216 O O . ASP B 1 40 ? 5.266 -17.891 -0.518 1 98.75 40 ASP B O 1
ATOM 1220 N N . PHE B 1 41 ? 5.234 -16.125 -1.902 1 98.81 41 PHE B N 1
ATOM 1221 C CA . PHE B 1 41 ? 4.82 -16.906 -3.062 1 98.81 41 PHE B CA 1
ATOM 1222 C C . PHE B 1 41 ? 5.902 -17.922 -3.449 1 98.81 41 PHE B C 1
ATOM 1224 O O . PHE B 1 41 ? 5.598 -19.062 -3.785 1 98.81 41 PHE B O 1
ATOM 1231 N N . GLU B 1 42 ? 7.105 -17.438 -3.459 1 98.56 42 GLU B N 1
ATOM 1232 C CA . GLU B 1 42 ? 8.195 -18.359 -3.756 1 98.56 42 GLU B CA 1
ATOM 1233 C C . GLU B 1 42 ? 8.227 -19.516 -2.768 1 98.56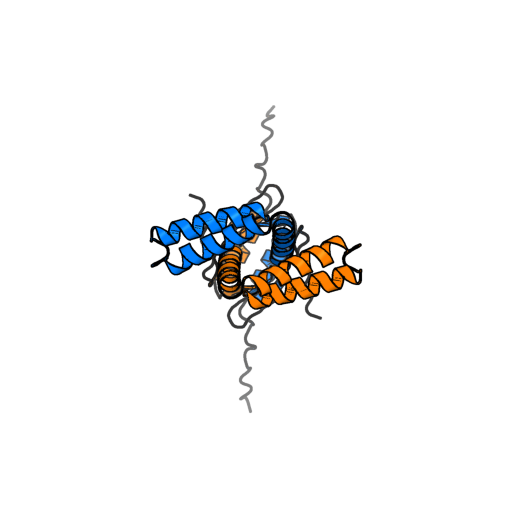 42 GLU B C 1
ATOM 1235 O O . GLU B 1 42 ? 8.438 -20.672 -3.16 1 98.56 42 GLU B O 1
ATOM 1240 N N . ASP B 1 43 ? 8.062 -19.234 -1.528 1 98.5 43 ASP B N 1
ATOM 1241 C CA . ASP B 1 43 ? 8.109 -20.25 -0.471 1 98.5 43 ASP B CA 1
ATOM 1242 C C . ASP B 1 43 ? 6.918 -21.203 -0.565 1 98.5 43 ASP B C 1
ATOM 1244 O O . ASP B 1 43 ? 7.023 -22.375 -0.204 1 98.5 43 ASP B O 1
ATOM 1248 N N . ASP B 1 44 ? 5.762 -20.625 -0.983 1 98.62 44 ASP B N 1
ATOM 1249 C CA . ASP B 1 44 ? 4.527 -21.406 -1.062 1 98.62 44 ASP B CA 1
ATOM 1250 C C . ASP B 1 44 ? 3.635 -20.891 -2.191 1 98.62 44 ASP B C 1
ATOM 1252 O O . ASP B 1 44 ? 2.588 -20.297 -1.941 1 98.62 44 ASP B O 1
ATOM 1256 N N . GLN B 1 45 ? 3.938 -21.328 -3.426 1 98.25 45 GLN B N 1
ATOM 1257 C CA . GLN B 1 45 ? 3.242 -20.859 -4.621 1 98.25 45 GLN B CA 1
ATOM 1258 C C . GLN B 1 45 ? 1.771 -21.266 -4.594 1 98.25 45 GLN B C 1
ATOM 1260 O O . GLN B 1 45 ? 0.896 -20.469 -4.918 1 98.25 45 GLN B O 1
ATOM 1265 N N . SER B 1 46 ? 1.571 -22.531 -4.176 1 98.31 46 SER B N 1
ATOM 1266 C CA . SER B 1 46 ? 0.207 -23.047 -4.18 1 98.31 46 SER B CA 1
ATOM 1267 C C . SER B 1 46 ? -0.668 -22.297 -3.172 1 98.31 46 SER B C 1
ATOM 1269 O O . SER B 1 46 ? -1.799 -21.922 -3.484 1 98.31 46 SER B O 1
ATOM 1271 N N . GLY B 1 47 ? -0.166 -22.109 -1.956 1 98.44 47 GLY B N 1
ATOM 1272 C CA . GLY B 1 47 ? -0.923 -21.438 -0.907 1 98.44 47 GLY B CA 1
ATOM 1273 C C . GLY B 1 47 ? -1.227 -19.984 -1.218 1 98.44 47 GLY B C 1
ATOM 1274 O O . GLY B 1 47 ? -2.383 -19.562 -1.159 1 98.44 47 GLY B O 1
ATOM 1275 N N . VAL B 1 48 ? -0.234 -19.25 -1.615 1 98.75 48 VAL B N 1
ATOM 1276 C CA . VAL B 1 48 ? -0.413 -17.828 -1.914 1 98.75 48 VAL B CA 1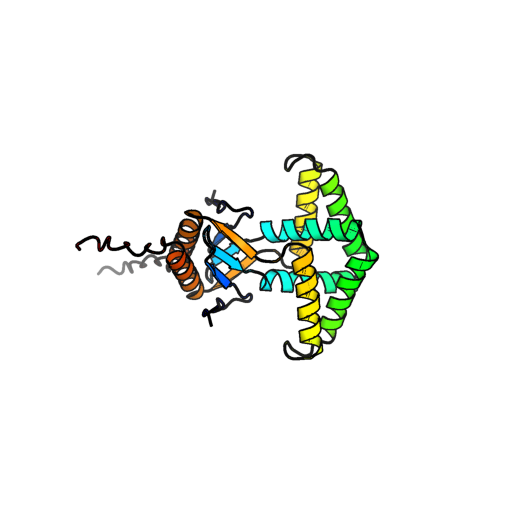
ATOM 1277 C C . VAL B 1 48 ? -1.258 -17.672 -3.176 1 98.75 48 VAL B C 1
ATOM 1279 O O . VAL B 1 48 ? -2.109 -16.781 -3.254 1 98.75 48 VAL B O 1
ATOM 1282 N N . GLY B 1 49 ? -0.959 -18.547 -4.164 1 98.75 49 GLY B N 1
ATOM 1283 C CA . GLY B 1 49 ? -1.789 -18.531 -5.355 1 98.75 49 GLY B CA 1
ATOM 1284 C C . GLY B 1 49 ? -3.258 -18.781 -5.062 1 98.75 49 GLY B C 1
ATOM 1285 O O . GLY B 1 49 ? -4.125 -18.094 -5.617 1 98.75 49 GLY B O 1
ATOM 1286 N N . GLN B 1 50 ? -3.529 -19.688 -4.23 1 98.69 50 GLN B N 1
ATOM 1287 C CA . GLN B 1 50 ? -4.91 -19.984 -3.863 1 98.69 50 GLN B CA 1
ATOM 1288 C C . GLN B 1 50 ? -5.547 -18.812 -3.127 1 98.69 50 GLN B C 1
ATOM 1290 O O . GLN B 1 50 ? -6.727 -18.516 -3.326 1 98.69 50 GLN B O 1
ATOM 1295 N N . ASP B 1 51 ? -4.773 -18.172 -2.215 1 98.69 51 ASP B N 1
ATOM 1296 C CA . ASP B 1 51 ? -5.273 -16.984 -1.536 1 98.69 51 ASP B CA 1
ATOM 1297 C C . ASP B 1 51 ? -5.715 -15.922 -2.543 1 98.69 51 ASP B C 1
ATOM 1299 O O . ASP B 1 51 ? -6.789 -15.336 -2.402 1 98.69 51 ASP B O 1
ATOM 1303 N N . LEU B 1 52 ? -4.898 -15.727 -3.584 1 98.88 52 LEU B N 1
ATOM 1304 C CA . LEU B 1 52 ? -5.203 -14.727 -4.602 1 98.88 52 LEU B CA 1
ATOM 1305 C C . LEU B 1 52 ? -6.441 -15.133 -5.398 1 98.88 52 LEU B C 1
ATOM 1307 O O . LEU B 1 52 ? -7.309 -14.297 -5.668 1 98.88 52 LEU B O 1
ATOM 1311 N N . LEU B 1 53 ? -6.547 -16.375 -5.676 1 98.81 53 LEU B N 1
ATOM 1312 C CA . LEU B 1 53 ? -7.699 -16.844 -6.434 1 98.81 53 LEU B CA 1
ATOM 1313 C C . LEU B 1 53 ? -8.977 -16.734 -5.605 1 98.81 53 LEU B C 1
ATOM 1315 O O . LEU B 1 53 ? -10.039 -16.406 -6.141 1 98.81 53 LEU B O 1
ATOM 1319 N N . ASP B 1 54 ? -8.883 -17.016 -4.305 1 98.62 54 ASP B N 1
ATOM 1320 C CA . ASP B 1 54 ? -10.031 -16.875 -3.42 1 98.62 54 ASP B CA 1
ATOM 1321 C C . ASP B 1 54 ? -10.492 -15.422 -3.34 1 98.62 54 ASP B C 1
ATOM 1323 O O . ASP B 1 54 ? -11.695 -15.148 -3.33 1 98.62 54 ASP B O 1
ATOM 1327 N N . ILE B 1 55 ? -9.602 -14.523 -3.246 1 98.62 55 ILE B N 1
ATOM 1328 C CA . ILE B 1 55 ? -9.93 -13.102 -3.229 1 98.62 55 ILE B CA 1
ATOM 1329 C C . ILE B 1 55 ? -10.641 -12.719 -4.523 1 98.62 55 ILE B C 1
ATOM 1331 O O . ILE B 1 55 ? -11.672 -12.039 -4.496 1 98.62 55 ILE B O 1
ATOM 1335 N N . ALA B 1 56 ? -10.102 -13.148 -5.66 1 98.38 56 ALA B N 1
ATOM 1336 C CA . ALA B 1 56 ? -10.68 -12.812 -6.961 1 98.38 56 ALA B CA 1
ATOM 1337 C C . ALA B 1 56 ? -12.102 -13.352 -7.086 1 98.38 56 ALA B C 1
ATOM 1339 O O . ALA B 1 56 ? -12.992 -12.664 -7.582 1 98.38 56 ALA B O 1
ATOM 1340 N N . GLU B 1 57 ? -12.25 -14.523 -6.641 1 97.81 57 GLU B N 1
ATOM 1341 C CA . GLU B 1 57 ? -13.57 -15.141 -6.699 1 97.81 57 GLU B CA 1
ATOM 1342 C C . GLU B 1 57 ? -14.57 -14.375 -5.84 1 97.81 57 GLU B C 1
ATOM 1344 O O . GLU B 1 57 ? -15.68 -1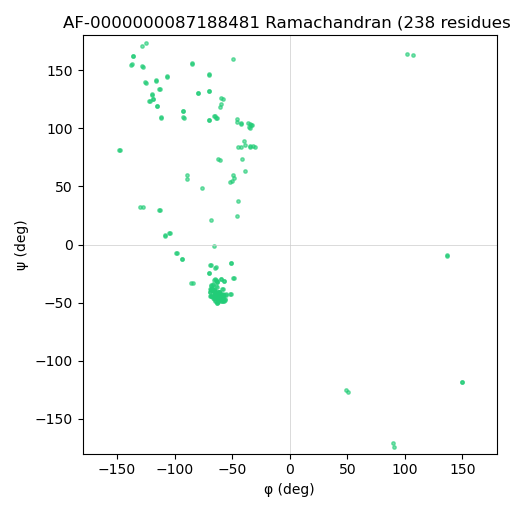4.07 -6.289 1 97.81 57 GLU B O 1
ATOM 1349 N N . ALA B 1 58 ? -14.164 -14.133 -4.582 1 97.31 58 ALA B N 1
ATOM 1350 C CA . ALA B 1 58 ? -15.039 -13.383 -3.691 1 97.31 58 ALA B CA 1
ATOM 1351 C C . ALA B 1 58 ? -15.367 -12.008 -4.273 1 97.31 58 ALA B C 1
ATOM 1353 O O . ALA B 1 58 ? -16.5 -11.523 -4.141 1 97.31 58 ALA B O 1
ATOM 1354 N N . ASP B 1 59 ? -14.398 -11.398 -4.898 1 96.75 59 ASP B N 1
ATOM 1355 C CA . ASP B 1 59 ? -14.586 -10.086 -5.508 1 96.75 59 ASP B CA 1
ATOM 1356 C C . ASP B 1 59 ? -15.586 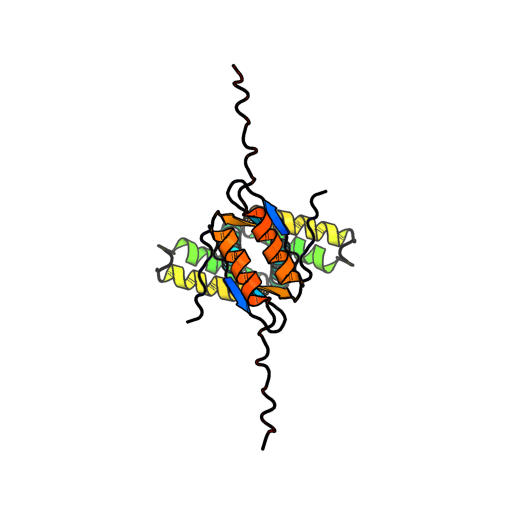-10.148 -6.652 1 96.75 59 ASP B C 1
ATOM 1358 O O . ASP B 1 59 ? -16.453 -9.273 -6.777 1 96.75 59 ASP B O 1
ATOM 1362 N N . ARG B 1 60 ? -15.422 -11.133 -7.48 1 95.19 60 ARG B N 1
ATOM 1363 C CA . ARG B 1 60 ? -16.312 -11.305 -8.625 1 95.19 60 ARG B CA 1
ATOM 1364 C C . ARG B 1 60 ? -17.766 -11.484 -8.172 1 95.19 60 ARG B C 1
ATOM 1366 O O . ARG B 1 60 ? -18.688 -11.062 -8.859 1 95.19 60 ARG B O 1
ATOM 1373 N N . ASN B 1 61 ? -17.953 -12.031 -7.023 1 94.38 61 ASN B N 1
ATOM 1374 C CA . ASN B 1 61 ? -19.297 -12.352 -6.52 1 94.38 61 ASN B CA 1
ATOM 1375 C C . ASN B 1 61 ? -19.844 -11.227 -5.656 1 94.38 61 ASN B C 1
ATOM 1377 O O . ASN B 1 61 ? -21.016 -11.266 -5.266 1 94.38 61 ASN B O 1
ATOM 1381 N N . ALA B 1 62 ? -18.984 -10.328 -5.312 1 91.19 62 ALA B N 1
ATOM 1382 C CA . ALA B 1 62 ? -19.406 -9.242 -4.43 1 91.19 62 ALA B CA 1
ATOM 1383 C C . ALA B 1 62 ? -20.359 -8.281 -5.152 1 91.19 62 ALA B C 1
ATOM 1385 O O . ALA B 1 62 ? -20 -7.711 -6.184 1 91.19 62 ALA B O 1
ATOM 1386 N N . VAL B 1 63 ? -21.594 -8.367 -4.773 1 82.06 63 VAL B N 1
ATOM 1387 C CA . VAL B 1 63 ? -22.609 -7.445 -5.254 1 82.06 63 VAL B CA 1
ATOM 1388 C C . VAL B 1 63 ? -22.688 -6.23 -4.332 1 82.06 63 VAL B C 1
ATOM 1390 O O . VAL B 1 63 ? -23.531 -6.168 -3.439 1 82.06 63 VAL B O 1
ATOM 1393 N N . GLY B 1 64 ? -21.656 -5.574 -4.133 1 76.06 64 GLY B N 1
ATOM 1394 C CA . GLY B 1 64 ? -21.562 -4.453 -3.211 1 76.06 64 GLY B CA 1
ATOM 1395 C C . GLY B 1 64 ? -20.781 -4.785 -1.954 1 76.06 64 GLY B C 1
ATOM 1396 O O . GLY B 1 64 ? -20.5 -5.953 -1.678 1 76.06 64 GLY B O 1
ATOM 1397 N N . ALA B 1 65 ? -20.344 -3.814 -1.227 1 68.56 65 ALA B N 1
ATOM 1398 C CA . ALA B 1 65 ? -19.484 -3.973 -0.052 1 68.56 65 ALA B CA 1
ATOM 1399 C C . ALA B 1 65 ? -20.25 -4.645 1.09 1 68.56 65 ALA B C 1
ATOM 1401 O O . ALA B 1 65 ? -19.641 -5.316 1.931 1 68.56 65 ALA B O 1
ATOM 1402 N N . ASP B 1 66 ? -21.516 -4.621 0.978 1 79.5 66 ASP B N 1
ATOM 1403 C CA . ASP B 1 66 ? -22.312 -5.102 2.113 1 79.5 66 ASP B CA 1
ATOM 1404 C C . ASP B 1 66 ? -22.875 -6.488 1.84 1 79.5 66 ASP B C 1
ATOM 1406 O O . ASP B 1 66 ? -23.594 -7.047 2.674 1 79.5 66 ASP B O 1
ATOM 1410 N N . SER B 1 67 ? -22.453 -7.059 0.842 1 86.69 67 SER B N 1
ATOM 1411 C CA . SER B 1 67 ? -22.859 -8.43 0.541 1 86.69 67 SER B CA 1
ATOM 1412 C C . SER B 1 67 ? -21.984 -9.445 1.272 1 86.69 67 SER B C 1
ATOM 1414 O O . SER B 1 67 ? -20.922 -9.102 1.776 1 86.69 67 SER B O 1
ATOM 1416 N N . ALA B 1 68 ? -22.562 -10.625 1.478 1 90.25 68 ALA B N 1
ATOM 1417 C CA . ALA B 1 68 ? -21.797 -11.711 2.084 1 90.25 68 ALA B CA 1
ATOM 1418 C C . ALA B 1 68 ? -20.469 -11.914 1.357 1 90.25 68 ALA B C 1
ATOM 1420 O O . ALA B 1 68 ? -19.422 -12.07 1.992 1 90.25 68 ALA B O 1
ATOM 1421 N N . ALA B 1 69 ? -20.5 -11.875 0.026 1 90.56 69 ALA B N 1
ATOM 1422 C CA . ALA B 1 69 ? -19.312 -12.031 -0.792 1 90.56 69 ALA B CA 1
ATOM 1423 C C . ALA B 1 69 ? -18.359 -10.844 -0.604 1 90.56 69 ALA B C 1
ATOM 1425 O O . ALA B 1 69 ? -17.141 -11.008 -0.629 1 90.56 69 ALA B O 1
ATOM 1426 N N . GLY B 1 70 ? -18.938 -9.695 -0.408 1 93.88 70 GLY B N 1
ATOM 1427 C CA . GLY B 1 70 ? -18.125 -8.523 -0.118 1 93.88 70 GLY B CA 1
ATOM 1428 C C . GLY B 1 70 ? -17.375 -8.625 1.199 1 93.88 70 GLY B C 1
ATOM 1429 O O . GLY B 1 70 ? -16.203 -8.281 1.276 1 93.88 70 GLY B O 1
ATOM 1430 N N . HIS B 1 71 ? -18.016 -9.133 2.152 1 94.38 71 HIS B N 1
ATOM 1431 C CA . HIS B 1 71 ? -17.391 -9.344 3.453 1 94.38 71 HIS B CA 1
ATOM 1432 C C . HIS B 1 71 ? -16.312 -10.406 3.381 1 94.38 71 HIS B C 1
ATOM 1434 O O . HIS B 1 71 ? -15.234 -10.242 3.975 1 94.38 71 HIS B O 1
ATOM 1440 N N . GLU B 1 72 ? -16.672 -11.422 2.713 1 96.25 72 GLU B N 1
ATOM 1441 C CA . GLU B 1 72 ? -15.68 -12.484 2.533 1 96.25 72 GLU B CA 1
ATOM 1442 C C . GLU B 1 72 ? -14.422 -11.961 1.85 1 96.25 72 GLU B C 1
ATOM 1444 O O . GLU B 1 72 ? -13.305 -12.234 2.297 1 96.25 72 GLU B O 1
ATOM 1449 N N . ARG B 1 73 ? -14.586 -11.203 0.811 1 97.12 73 ARG B N 1
ATOM 1450 C CA . ARG B 1 73 ? -13.453 -10.586 0.118 1 97.12 73 ARG B CA 1
ATOM 1451 C C . ARG B 1 73 ? -12.617 -9.75 1.075 1 97.12 73 ARG B C 1
ATOM 1453 O O . ARG B 1 73 ? -11.391 -9.891 1.122 1 97.12 73 ARG B O 1
ATOM 1460 N N . ASP B 1 74 ? -13.305 -8.953 1.832 1 96.19 74 ASP B N 1
ATOM 1461 C CA . ASP B 1 74 ? -12.609 -8.047 2.736 1 96.19 74 ASP B CA 1
ATOM 1462 C C . ASP B 1 74 ? -11.805 -8.82 3.781 1 96.19 74 ASP B C 1
ATOM 1464 O O . ASP B 1 74 ? -10.695 -8.422 4.137 1 96.19 74 ASP B O 1
ATOM 1468 N N . GLU B 1 75 ? -12.344 -9.906 4.207 1 97.25 75 GLU B N 1
ATOM 1469 C CA . GLU B 1 75 ? -11.656 -10.742 5.191 1 97.25 75 GLU B CA 1
ATOM 1470 C C . GLU B 1 75 ? -10.414 -11.391 4.598 1 97.25 75 GLU B C 1
ATOM 1472 O O . GLU B 1 75 ? -9.359 -11.414 5.227 1 97.25 75 GLU B O 1
ATOM 1477 N N . LEU B 1 76 ? -10.516 -11.922 3.408 1 98.38 76 LEU B N 1
ATOM 1478 C CA . LEU B 1 76 ? -9.398 -12.555 2.721 1 98.38 76 LEU B CA 1
ATOM 1479 C C . LEU B 1 76 ? -8.289 -11.547 2.447 1 98.38 76 LEU B C 1
ATOM 1481 O O . LEU B 1 76 ? -7.109 -11.844 2.645 1 98.38 76 LEU B O 1
ATOM 1485 N N . VAL B 1 77 ? -8.703 -10.406 2.039 1 98.44 77 VAL B N 1
ATOM 1486 C CA . VAL B 1 77 ? -7.746 -9.344 1.733 1 98.44 77 VAL B CA 1
ATOM 1487 C C . VAL B 1 77 ? -7.023 -8.922 3.008 1 98.44 77 VAL B C 1
ATOM 1489 O O . VAL B 1 77 ? -5.801 -8.742 3.006 1 98.44 77 VAL B O 1
ATOM 1492 N N . GLN B 1 78 ? -7.809 -8.781 4.055 1 98 78 GLN B N 1
ATOM 1493 C CA . GLN B 1 78 ? -7.215 -8.391 5.332 1 98 78 GLN B CA 1
ATOM 1494 C C . GLN B 1 78 ? -6.207 -9.422 5.816 1 98 78 GLN B C 1
ATOM 1496 O O . GLN B 1 78 ? -5.152 -9.07 6.344 1 98 78 GLN B O 1
ATOM 1501 N N . GLN B 1 79 ? -6.504 -10.633 5.676 1 98.5 79 GLN B N 1
ATOM 1502 C CA . GLN B 1 79 ? -5.602 -11.703 6.086 1 98.5 79 GLN B CA 1
ATOM 1503 C C . GLN B 1 79 ? -4.293 -11.656 5.305 1 98.5 79 GLN B C 1
ATOM 1505 O O . GLN B 1 79 ? -3.211 -11.672 5.895 1 98.5 79 GLN B O 1
ATOM 1510 N N . LEU B 1 80 ? -4.426 -11.547 3.996 1 98.69 80 LEU B N 1
ATOM 1511 C CA . LEU B 1 80 ? -3.227 -11.484 3.166 1 98.69 80 LEU B CA 1
ATOM 1512 C C . LEU B 1 80 ? -2.406 -10.234 3.494 1 98.69 80 LEU B C 1
ATOM 1514 O O . LEU B 1 80 ? -1.182 -10.312 3.617 1 98.69 80 LEU B O 1
ATOM 1518 N N . MET B 1 81 ? -3.07 -9.172 3.646 1 98.56 81 MET B N 1
ATOM 1519 C CA . MET B 1 81 ? -2.42 -7.902 3.969 1 98.56 81 MET B CA 1
ATOM 1520 C C . MET B 1 81 ? -1.631 -8.008 5.27 1 98.56 81 MET B C 1
ATOM 1522 O O . MET B 1 81 ? -0.492 -7.547 5.352 1 98.56 81 MET B O 1
ATOM 1526 N N . THR B 1 82 ? -2.242 -8.625 6.254 1 97.69 82 THR B N 1
ATOM 1527 C CA . THR B 1 82 ? -1.583 -8.812 7.539 1 97.69 82 THR B CA 1
ATOM 1528 C C . THR B 1 82 ? -0.344 -9.688 7.391 1 97.69 82 THR B C 1
ATOM 1530 O O . THR B 1 82 ? 0.703 -9.398 7.973 1 97.69 82 THR B O 1
ATOM 1533 N N . GLU B 1 83 ? -0.442 -10.68 6.637 1 98 83 GLU B N 1
ATOM 1534 C CA . GLU B 1 83 ? 0.654 -11.625 6.438 1 98 83 GLU B CA 1
ATOM 1535 C C . GLU B 1 83 ? 1.856 -10.945 5.789 1 98 83 GLU B C 1
ATOM 1537 O O . GLU B 1 83 ? 3.004 -11.289 6.082 1 98 83 GLU B O 1
ATOM 1542 N N . ILE B 1 84 ? 1.596 -9.961 4.953 1 98.06 84 ILE B N 1
ATOM 1543 C CA . ILE B 1 84 ? 2.719 -9.406 4.203 1 98.06 84 ILE B CA 1
ATOM 1544 C C . ILE B 1 84 ? 3.221 -8.133 4.891 1 98.06 84 ILE B C 1
ATOM 1546 O O . ILE B 1 84 ? 4.223 -7.547 4.469 1 98.06 84 ILE B O 1
ATOM 1550 N N . GLY B 1 85 ? 2.57 -7.629 5.879 1 96.31 85 GLY B N 1
ATOM 1551 C CA . GLY B 1 85 ? 3.195 -6.547 6.625 1 96.31 85 GLY B CA 1
ATOM 1552 C C . GLY B 1 85 ? 2.24 -5.414 6.949 1 96.31 85 GLY B C 1
ATOM 1553 O O . GLY B 1 85 ? 2.611 -4.457 7.629 1 96.31 85 GLY B O 1
ATOM 1554 N N . GLY B 1 86 ? 0.981 -5.438 6.324 1 95.38 86 GLY B N 1
ATOM 1555 C CA . GLY B 1 86 ? -0.043 -4.469 6.68 1 95.38 86 GLY B CA 1
ATOM 1556 C C . GLY B 1 86 ? 0.01 -3.211 5.836 1 95.38 86 GLY B C 1
ATOM 1557 O O . GLY B 1 86 ? 0.743 -3.15 4.844 1 95.38 86 GLY B O 1
ATOM 1558 N N . GLY B 1 87 ? -0.825 -2.199 6.184 1 95.12 87 GLY B N 1
ATOM 1559 C CA . GLY B 1 87 ? -0.944 -0.961 5.43 1 95.12 87 GLY B CA 1
ATOM 1560 C C . GLY B 1 87 ? -0.775 0.279 6.285 1 95.12 87 GLY B C 1
ATOM 1561 O O . GLY B 1 87 ? -1.42 1.301 6.043 1 95.12 87 GLY B O 1
ATOM 1562 N N . VAL B 1 88 ? 0.085 0.071 7.309 1 93.12 88 VAL B N 1
ATOM 1563 C CA . VAL B 1 88 ? 0.263 1.183 8.242 1 93.12 88 VAL B CA 1
ATOM 1564 C C . VAL B 1 88 ? 1.685 1.728 8.125 1 93.12 88 VAL B C 1
ATOM 1566 O O . VAL B 1 88 ? 2.648 0.96 8.086 1 93.12 88 VAL B O 1
ATOM 1569 N N . VAL B 1 89 ? 1.8 3.045 8.047 1 92.88 89 VAL B N 1
ATOM 1570 C CA . VAL B 1 89 ? 3.084 3.734 7.961 1 92.88 89 VAL B CA 1
ATOM 1571 C C . VAL B 1 89 ? 3.334 4.52 9.25 1 92.88 89 VAL B C 1
ATOM 1573 O O . VAL B 1 89 ? 2.707 5.555 9.484 1 92.88 89 VAL B O 1
ATOM 1576 N N . PRO B 1 90 ? 4.262 4.078 10.047 1 89.81 90 PRO B N 1
ATOM 1577 C CA . PRO B 1 90 ? 4.645 4.902 11.203 1 89.81 90 PRO B CA 1
ATOM 1578 C C . PRO B 1 90 ? 5.406 6.164 10.797 1 89.81 90 PRO B C 1
ATOM 1580 O O . PRO B 1 90 ? 6.262 6.113 9.906 1 89.81 90 PRO B O 1
ATOM 1583 N N . VAL B 1 91 ? 5.023 7.277 11.312 1 87.06 91 VAL B N 1
ATOM 1584 C CA . VAL B 1 91 ? 5.738 8.539 11.172 1 87.06 91 VAL B CA 1
ATOM 1585 C C . VAL B 1 91 ? 6.164 9.047 12.555 1 87.06 91 VAL B C 1
ATOM 1587 O O . VAL B 1 91 ? 5.328 9.195 13.453 1 87.06 91 VAL B O 1
ATOM 1590 N N . TYR B 1 92 ? 7.461 9.297 12.672 1 84.81 92 TYR B N 1
ATOM 1591 C CA . TYR B 1 92 ? 7.992 9.523 14.008 1 84.81 92 TYR B CA 1
ATOM 1592 C C . TYR B 1 92 ? 8.328 10.992 14.227 1 84.81 92 TYR B C 1
ATOM 1594 O O . TYR B 1 92 ? 8.742 11.68 13.289 1 84.81 92 TYR B O 1
ATOM 1602 N N . GLY B 1 93 ? 8.078 11.461 15.555 1 78.19 93 GLY B N 1
ATOM 1603 C CA . GLY B 1 93 ? 8.625 12.688 16.109 1 78.19 93 GLY B CA 1
ATOM 1604 C C . GLY B 1 93 ? 8.398 13.898 15.219 1 78.19 93 GLY B C 1
ATOM 1605 O O . GLY B 1 93 ? 7.27 14.172 14.812 1 78.19 93 GLY B O 1
ATOM 1606 N N . PRO B 1 94 ? 9.57 14.555 14.953 1 77.25 94 PRO B N 1
ATOM 1607 C CA . PRO B 1 94 ? 9.539 15.82 14.219 1 77.25 94 PRO B CA 1
ATOM 1608 C C . PRO B 1 94 ? 9.023 15.664 12.789 1 77.25 94 PRO B C 1
ATOM 1610 O O . PRO B 1 94 ? 8.531 16.625 12.195 1 77.25 94 PRO B O 1
ATOM 1613 N N . GLN B 1 95 ? 9.086 14.414 12.32 1 84.75 95 GLN B N 1
ATOM 1614 C CA . GLN B 1 95 ? 8.664 14.188 10.938 1 84.75 95 GLN B CA 1
ATOM 1615 C C . GLN B 1 95 ? 7.152 14.359 10.797 1 84.75 95 GLN B C 1
ATOM 1617 O O . GLN B 1 95 ? 6.66 14.688 9.719 1 84.75 95 GLN B O 1
ATOM 1622 N N . VAL B 1 96 ? 6.484 14.164 11.891 1 84.56 96 VAL B N 1
ATOM 1623 C CA . VAL B 1 96 ? 5.039 14.352 11.859 1 84.56 96 VAL B CA 1
ATOM 1624 C C . VAL B 1 96 ? 4.711 15.82 11.578 1 84.56 96 VAL B C 1
ATOM 1626 O O . VAL B 1 96 ? 3.875 16.125 10.719 1 84.56 96 VAL B O 1
ATOM 1629 N N . LEU B 1 97 ? 5.445 16.656 12.266 1 83.81 97 LEU B N 1
ATOM 1630 C CA . LEU B 1 97 ? 5.203 18.078 12.086 1 83.81 97 LEU B CA 1
ATOM 1631 C C . LEU B 1 97 ? 5.617 18.531 10.688 1 83.81 97 LEU B C 1
ATOM 1633 O O . LEU B 1 97 ? 4.953 19.375 10.086 1 83.81 97 LEU B O 1
ATOM 1637 N N . ARG B 1 98 ? 6.695 18.016 10.211 1 85 98 ARG B N 1
ATOM 1638 C CA . ARG B 1 98 ? 7.141 18.344 8.859 1 85 98 ARG B CA 1
ATOM 1639 C C . ARG B 1 98 ? 6.09 17.969 7.824 1 85 98 ARG B C 1
ATOM 1641 O O . ARG B 1 98 ? 5.82 18.719 6.895 1 85 98 ARG B O 1
ATOM 1648 N N . LEU B 1 99 ? 5.559 16.766 8.031 1 86.06 99 LEU B N 1
ATOM 1649 C CA . LEU B 1 99 ? 4.504 16.312 7.133 1 86.06 99 LEU B CA 1
ATOM 1650 C C . LEU B 1 99 ? 3.281 17.219 7.223 1 86.06 99 LEU B C 1
ATOM 1652 O O . LEU B 1 99 ? 2.713 17.609 6.199 1 86.06 99 LEU B O 1
ATOM 1656 N N . ALA B 1 100 ? 2.922 17.562 8.383 1 87 100 ALA B N 1
ATOM 1657 C CA . ALA B 1 100 ? 1.776 18.438 8.609 1 87 100 ALA B CA 1
ATOM 1658 C C . ALA B 1 100 ? 1.983 19.797 7.941 1 87 100 ALA B C 1
ATOM 1660 O O . ALA B 1 100 ? 1.088 20.297 7.266 1 87 100 ALA B O 1
ATOM 1661 N N . GLU B 1 101 ? 3.113 20.312 8.141 1 86.44 101 GLU B N 1
ATOM 1662 C CA . GLU B 1 101 ? 3.418 21.641 7.594 1 86.44 101 GLU B CA 1
ATOM 1663 C C . GLU B 1 101 ? 3.467 21.609 6.07 1 86.44 101 GLU B C 1
ATOM 1665 O O . GLU B 1 101 ? 3.031 22.547 5.414 1 86.44 101 GLU B O 1
ATOM 1670 N N . ARG B 1 102 ? 4.008 20.578 5.547 1 83.88 102 ARG B N 1
ATOM 1671 C CA . ARG B 1 102 ? 4.031 20.422 4.098 1 83.88 102 ARG B CA 1
ATOM 1672 C C . ARG B 1 102 ? 2.617 20.359 3.529 1 83.88 102 ARG B C 1
ATOM 1674 O O . ARG B 1 102 ? 2.316 21 2.52 1 83.88 102 ARG B O 1
ATOM 1681 N N . LEU B 1 103 ? 1.798 19.594 4.168 1 86.19 103 LEU B N 1
ATOM 1682 C CA . LEU B 1 103 ? 0.404 19.484 3.754 1 86.19 103 LEU B CA 1
ATOM 1683 C C . LEU B 1 103 ? -0.289 20.844 3.814 1 86.19 103 LEU B C 1
ATOM 1685 O O . LEU B 1 103 ? -1.007 21.219 2.885 1 86.19 103 LEU B O 1
ATOM 1689 N N . ARG B 1 104 ? -0.049 21.547 4.828 1 84.31 104 ARG B N 1
ATOM 1690 C CA . ARG B 1 104 ? -0.658 22.859 5 1 84.31 104 ARG B CA 1
ATOM 1691 C C . ARG B 1 104 ? -0.191 23.828 3.914 1 84.31 104 ARG B C 1
ATOM 1693 O O . ARG B 1 104 ? -0.993 24.578 3.361 1 84.31 104 ARG B O 1
ATOM 1700 N N . SER B 1 105 ? 1.056 23.797 3.686 1 83.56 105 SER B N 1
ATOM 1701 C CA . SER B 1 105 ? 1.629 24.719 2.707 1 83.56 105 SER B CA 1
ATOM 1702 C C . SER B 1 105 ? 1.072 24.453 1.312 1 83.56 105 SER B C 1
ATOM 1704 O O . SER B 1 105 ? 0.935 25.375 0.51 1 83.56 105 SER B O 1
ATOM 1706 N N . LEU B 1 106 ? 0.789 23.25 1.081 1 80.25 106 LEU B N 1
ATOM 1707 C CA . LEU B 1 106 ? 0.309 22.875 -0.246 1 80.25 106 LEU B CA 1
ATOM 1708 C C . LEU B 1 106 ? -1.195 23.109 -0.362 1 80.25 106 LEU B C 1
ATOM 1710 O O . LEU B 1 106 ? -1.729 23.203 -1.47 1 80.25 106 LEU B O 1
ATOM 1714 N N . ALA B 1 107 ? -1.921 22.938 0.69 1 74.81 107 ALA B N 1
ATOM 1715 C CA . ALA B 1 107 ? -3.363 23.156 0.697 1 74.81 107 ALA B CA 1
ATOM 1716 C C . ALA B 1 107 ? -3.684 24.641 0.459 1 74.81 107 ALA B C 1
ATOM 1718 O O . ALA B 1 107 ? -4.781 24.969 0.011 1 74.81 107 ALA B O 1
ATOM 1719 N N . SER B 1 108 ? -2.838 25.484 0.869 1 64.81 108 SER B N 1
ATOM 1720 C CA . SER B 1 108 ? -3.092 26.922 0.777 1 64.81 108 SER B CA 1
ATOM 1721 C C . SER B 1 108 ? -3.213 27.375 -0.676 1 64.81 108 SER B C 1
ATOM 1723 O O . SER B 1 108 ? -2.408 26.969 -1.522 1 64.81 108 SER B O 1
ATOM 1725 N N . PRO B 1 109 ? -4.531 27.719 -1.004 1 55.25 109 PRO B N 1
ATOM 1726 C CA . PRO B 1 109 ? -4.773 28.266 -2.344 1 55.25 109 PRO B CA 1
ATOM 1727 C C . PRO B 1 109 ? -3.604 29.094 -2.863 1 55.25 109 PRO B C 1
ATOM 1729 O O . PRO B 1 109 ? -2.918 29.766 -2.08 1 55.25 109 PRO B O 1
ATOM 1732 N N . LYS B 1 110 ? -2.824 28.438 -3.787 1 53.69 110 LYS B N 1
ATOM 1733 C CA . LYS B 1 110 ? -1.851 29.312 -4.422 1 53.69 110 LYS B CA 1
ATOM 1734 C C . LYS B 1 110 ? -2.422 30.719 -4.609 1 53.69 110 LYS B C 1
ATOM 1736 O O . LYS B 1 110 ? -3.572 30.875 -5.023 1 53.69 110 LYS B O 1
ATOM 1741 N N . SER B 1 111 ? -2.068 31.609 -3.791 1 46.88 111 SER B N 1
ATOM 1742 C CA . SER B 1 111 ? -2.455 33 -4.047 1 46.88 111 SER B CA 1
ATOM 1743 C C . SER B 1 111 ? -2.453 33.281 -5.539 1 46.88 111 SER B C 1
ATOM 1745 O O . SER B 1 111 ? -1.471 33.031 -6.234 1 46.88 111 SER B O 1
ATOM 1747 N N . VAL B 1 112 ? -3.588 32.938 -6.172 1 46.91 112 VAL B N 1
ATOM 1748 C CA . VAL B 1 112 ? -3.672 33.531 -7.512 1 46.91 112 VAL B CA 1
ATOM 1749 C C . VAL B 1 112 ? -3.068 34.938 -7.512 1 46.91 112 VAL B C 1
ATOM 1751 O O . VAL B 1 112 ? -3.457 35.781 -6.707 1 46.91 112 VAL B O 1
ATOM 1754 N N . PRO B 1 113 ? -1.936 35.094 -8.031 1 46.62 113 PRO B N 1
ATOM 1755 C CA . PRO B 1 113 ? -1.521 36.5 -8.117 1 46.62 113 PRO B CA 1
ATOM 1756 C C . PRO B 1 113 ? -2.65 37.438 -8.57 1 46.62 113 PRO B C 1
ATOM 1758 O O . PRO B 1 113 ? -3.482 37.031 -9.391 1 46.62 113 PRO B O 1
ATOM 1761 N N . GLN B 1 114 ? -3.205 38.156 -7.68 1 43.03 114 GLN B N 1
ATOM 1762 C CA . GLN B 1 114 ? -4.125 39.25 -8.055 1 43.03 114 GLN B CA 1
ATOM 1763 C C . GLN B 1 114 ? -3.736 39.844 -9.398 1 43.03 114 GLN B C 1
ATOM 1765 O O . GLN B 1 114 ? -2.617 40.344 -9.57 1 43.03 114 GLN B O 1
ATOM 1770 N N . GLN B 1 115 ? -4.148 39.281 -10.43 1 46.59 115 GLN B N 1
ATOM 1771 C CA . GLN B 1 115 ? -4.043 40.031 -11.68 1 46.59 115 GLN B CA 1
ATOM 1772 C C . GLN B 1 115 ? -4.391 41.5 -11.477 1 46.59 115 GLN B C 1
ATOM 1774 O O . GLN B 1 115 ? -5.461 41.844 -10.953 1 46.59 115 GLN B O 1
ATOM 1779 N N . ARG B 1 116 ? -3.441 42.344 -11.141 1 44.19 116 ARG B N 1
ATOM 1780 C CA . ARG B 1 116 ? -3.598 43.812 -11.219 1 44.19 116 ARG B CA 1
ATOM 1781 C C . ARG B 1 116 ? -4.25 44.219 -12.531 1 44.19 116 ARG B C 1
ATOM 1783 O O . ARG B 1 116 ? -3.721 43.938 -13.609 1 44.19 116 ARG B O 1
ATOM 1790 N N . ASN B 1 117 ? -5.559 44.188 -12.641 1 45.41 117 ASN B N 1
ATOM 1791 C CA . ASN B 1 117 ? -6.211 44.906 -13.727 1 45.41 117 ASN B CA 1
ATOM 1792 C C . ASN B 1 117 ? -5.582 46.281 -13.953 1 45.41 117 ASN B C 1
ATOM 1794 O O . ASN B 1 117 ? -5.613 47.156 -13.07 1 45.41 117 ASN B O 1
ATOM 1798 N N . GLY B 1 118 ? -4.406 46.531 -14.508 1 42.91 118 GLY B N 1
ATOM 1799 C CA . GLY B 1 118 ? -3.855 47.781 -15.023 1 42.91 118 GLY B CA 1
ATOM 1800 C C . GLY B 1 118 ? -4.844 48.562 -15.867 1 42.91 118 GLY B C 1
ATOM 1801 O O . GLY B 1 118 ? -4.723 48.625 -17.094 1 42.91 118 GLY B O 1
ATOM 1802 N N . GLU B 1 119 ? -6.121 48.656 -15.625 1 41.12 119 GLU B N 1
ATOM 1803 C CA . GLU B 1 119 ? -6.84 49.625 -16.438 1 41.12 119 GLU B CA 1
ATOM 1804 C C . GLU B 1 119 ? -6.562 51.031 -15.961 1 41.12 119 GLU B C 1
ATOM 1806 O O . GLU B 1 119 ? -7.125 51.469 -14.953 1 41.12 119 GLU B O 1
ATOM 1811 N N . ALA B 1 120 ? -5.328 51.594 -15.688 1 41.56 120 ALA B N 1
ATOM 1812 C CA . ALA B 1 120 ? -5.332 53.031 -15.406 1 41.56 120 ALA B CA 1
ATOM 1813 C C . ALA B 1 120 ? -6.109 53.812 -16.469 1 41.56 120 ALA B C 1
ATOM 1815 O O . ALA B 1 120 ? -6.105 53.438 -17.641 1 41.56 120 ALA B O 1
ATOM 1816 N N . ALA B 1 121 ? -6.664 55.312 -16.125 1 38.19 121 ALA B N 1
ATOM 1817 C CA . ALA B 1 121 ? -7.289 56.5 -16.734 1 38.19 121 ALA B CA 1
ATOM 1818 C C . ALA B 1 121 ? -6.379 57.125 -17.781 1 38.19 121 ALA B C 1
ATOM 1820 O O . ALA B 1 121 ? -5.152 57.062 -17.656 1 38.19 121 ALA B O 1
#

Radius of gyration: 21.75 Å; Cα contacts (8 Å, |Δi|>4): 359; chains: 2; bounding box: 46×80×69 Å

Nearest PDB structures (foldseek):
  4bpd-assembly1_C  TM=4.561E-01  e=5.184E+00  Escherichia coli K-12
  1grj-assembly1_A  TM=5.004E-01  e=5.887E+00  Escherichia coli
  4bpd-assembly1_C  TM=4.561E-01  e=3.687E+00  Escherichia coli K-12
  1grj-assembly1_A  TM=5.010E-01  e=6.501E+00  Escherichia coli

Solvent-accessible surface area (backbone atoms only — not comparable to full-atom values): 12795 Å² total; per-residue (Å²): 128,83,80,71,64,57,40,72,37,101,40,48,42,38,76,43,80,43,100,57,24,32,32,41,34,38,41,51,49,52,45,54,34,50,52,40,45,13,44,49,28,64,77,33,48,68,62,47,50,47,53,31,43,52,32,28,51,24,50,74,60,29,72,48,76,84,25,74,33,22,46,50,22,52,50,48,44,49,51,52,38,54,75,39,67,55,35,66,45,59,34,35,51,72,36,28,41,52,51,14,51,49,35,41,64,51,46,46,71,70,72,67,72,73,73,72,76,70,70,75,121,129,82,82,71,64,57,39,70,36,101,41,48,42,37,76,45,79,42,100,57,24,33,33,42,32,38,42,50,49,49,46,52,34,51,51,40,44,13,44,50,28,66,77,32,48,68,61,47,49,46,52,32,41,50,32,28,51,24,49,73,61,29,74,47,75,84,26,73,35,21,46,50,21,52,51,49,43,50,50,54,37,55,75,39,68,55,35,66,44,58,33,35,50,73,35,28,41,53,51,15,50,51,35,41,63,53,46,46,71,71,74,66,73,74,75,74,78,78,75,78,137

pLDDT: mean 82.9, std 19.88, range [25.41, 98.88]

Secondary structure (DSSP, 8-state):
-------SSSS--EEEEETTEEEEE-HHHHHHHHHHHHHHHHH-HHHHHHHHHHHHHHHHH-SSTTSHHHHHHHHHHHHHHHHHT-SEEEEETHHHHHHHHHHHHHHS----------TT-/-------SSSS--EEEEETTEEEEE-HHHHHHHHHHHHHHHHH-HHHHHHHHHHHHHHHHH-SSTTSHHHHHHHHHHHHHHHHHT-SEEEEETHHHHHHHHHHHHHHS-------------

Foldseek 3Di:
DPCQPFQPFVFGWGWAADPVAIDIDRVRVVVQLVVLLVVVCVVPVPVSVVLVVLLVVLVVVDPDCPDPSNVSNVVSVQVSQVNSPHDDTDGDDPSVVVVVVVRVVNRPPPPPPPPPPPPPD/DPCQPFQPFVFGWGWAADPVAIDIDRVRVVVQLVVLLVVVCVVPVPVSVVLVVLLVVLVVPDPDCPDPSNVSNVVSVQVSCVNSPHDDTDGDDPSVVVVVVVRVVNRPPPPPPPPPPPPDD

Sequence (242 aa):
MEDRQPVTGPFRIYVQPSPGGVEIDVSHLVAVLLVQLARDFEDDQSGVGQDLLDIAEADRNAVGADSAAGHERDELVQQLMTEIGGGVVPVYGPQVLRLAERLRSLASPKSVPQQRNGEAAMEDRQPVTGPFRIYVQPSPGGVEIDVSHLVAVLLVQLARDFEDDQSGVGQDLLDIAEADRNAVGADSAAGHERDELVQQLMTEIGGGVVPVYGPQVLRLAERLRSLASPKSVPQQRNGEAA

Organism: Streptomyces mobaraensis (NCBI:txid35621)